Protein AF-A0A3D1X0E1-F1 (afdb_monomer)

Radius of gyration: 19.37 Å; Cα contacts (8 Å, |Δi|>4): 236; chains: 1; bounding box: 52×36×52 Å

Solvent-accessible surface area (backbone atoms only — not comparable to full-atom values): 10976 Å² total; per-residue (Å²): 130,61,68,65,58,47,54,54,48,40,52,52,16,49,46,32,18,60,40,30,81,83,39,43,74,61,50,52,56,52,49,39,41,51,37,27,45,51,51,48,34,49,55,51,28,48,75,73,40,61,73,52,59,61,45,32,46,56,66,24,63,26,64,68,51,52,47,49,57,46,66,62,69,96,44,75,69,57,54,52,49,50,51,51,50,30,50,52,46,26,51,52,43,52,52,36,40,74,77,41,43,73,58,38,52,38,53,39,33,43,58,41,37,22,58,61,58,40,46,50,22,22,53,45,77,45,77,55,60,67,69,60,49,52,51,52,18,52,49,42,3,54,49,48,25,52,45,33,74,76,37,49,69,61,41,49,40,49,52,28,4,44,50,13,10,40,50,32,22,48,50,51,25,66,71,69,72,50,56,70,69,57,33,52,51,40,18,52,53,41,17,52,52,15,34,53,53,39,51,52,55,49,51,54,49,54,51,52,54,33,36,76,69,68,77,41,86,131

Structure (mmCIF, N/CA/C/O backbone):
data_AF-A0A3D1X0E1-F1
#
_entry.id   AF-A0A3D1X0E1-F1
#
loop_
_atom_site.group_PDB
_atom_site.id
_atom_site.type_symbol
_atom_site.label_atom_id
_atom_site.label_alt_id
_atom_site.label_comp_id
_atom_site.label_asym_id
_atom_site.label_entity_id
_atom_site.label_seq_id
_atom_site.pdbx_PDB_ins_code
_atom_site.Cartn_x
_atom_site.Cartn_y
_atom_site.Cartn_z
_atom_site.occupancy
_atom_site.B_iso_or_equiv
_atom_site.auth_seq_id
_atom_site.auth_comp_id
_atom_site.auth_asym_id
_atom_site.auth_atom_id
_atom_site.pdbx_PDB_model_num
ATOM 1 N N . MET A 1 1 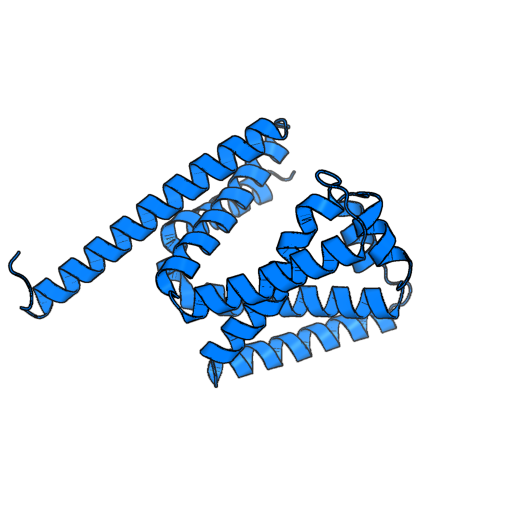? -8.246 -9.915 -18.748 1.00 62.53 1 MET A N 1
ATOM 2 C CA . MET A 1 1 ? -8.246 -10.289 -17.314 1.00 62.53 1 MET A CA 1
ATOM 3 C C . MET A 1 1 ? -9.194 -11.468 -17.136 1.00 62.53 1 MET A C 1
ATOM 5 O O . MET A 1 1 ? -10.255 -11.436 -17.741 1.00 62.53 1 MET A O 1
ATOM 9 N N . ASN A 1 2 ? -8.814 -12.518 -16.399 1.00 84.12 2 ASN A N 1
ATOM 10 C CA . ASN A 1 2 ? -9.685 -13.684 -16.175 1.00 84.12 2 ASN A CA 1
ATOM 11 C C . ASN A 1 2 ? -10.895 -13.271 -15.305 1.00 84.12 2 ASN A C 1
ATOM 13 O O . ASN A 1 2 ? -10.712 -12.559 -14.315 1.00 84.12 2 ASN A O 1
ATOM 17 N N . SER A 1 3 ? -12.112 -13.690 -15.667 1.00 82.44 3 SER A N 1
ATOM 18 C CA . SER A 1 3 ? -13.355 -13.344 -14.955 1.00 82.44 3 SER A CA 1
ATOM 19 C C . SER A 1 3 ? -13.330 -13.777 -13.487 1.00 82.44 3 SER A C 1
ATOM 21 O O . SER A 1 3 ? -13.792 -13.035 -12.624 1.00 82.44 3 SER A O 1
ATOM 23 N N . LEU A 1 4 ? -12.704 -14.916 -13.177 1.00 87.31 4 LEU A N 1
ATOM 24 C CA . LEU A 1 4 ? -12.535 -15.388 -11.799 1.00 87.31 4 LEU A CA 1
ATOM 25 C C . LEU A 1 4 ? -11.660 -14.444 -10.964 1.00 87.31 4 LEU A C 1
ATOM 27 O O . LEU A 1 4 ? -11.978 -14.161 -9.811 1.00 87.31 4 LEU A O 1
ATOM 31 N N . VAL A 1 5 ? -10.588 -13.916 -11.562 1.00 85.00 5 VAL A N 1
ATOM 32 C CA . VAL A 1 5 ? -9.679 -12.963 -10.903 1.00 85.00 5 VAL A CA 1
ATOM 33 C C . VAL A 1 5 ? -10.396 -11.644 -10.632 1.00 85.00 5 VAL A C 1
ATOM 35 O O . VAL A 1 5 ? -10.227 -11.064 -9.563 1.00 85.00 5 VAL A O 1
ATOM 38 N N . MET A 1 6 ? -11.240 -11.194 -11.564 1.00 87.81 6 MET A N 1
ATOM 39 C CA . MET A 1 6 ? -12.059 -10.001 -11.363 1.00 87.81 6 MET A CA 1
ATOM 40 C C . MET A 1 6 ? -13.044 -10.195 -10.207 1.00 87.81 6 MET A C 1
ATOM 42 O O . MET A 1 6 ? -13.054 -9.389 -9.283 1.00 87.81 6 MET A O 1
ATOM 46 N N . ILE A 1 7 ? -13.848 -11.262 -10.233 1.00 88.44 7 ILE A N 1
ATOM 47 C CA . ILE A 1 7 ? -14.892 -11.498 -9.227 1.00 88.44 7 ILE A CA 1
ATOM 48 C C . ILE A 1 7 ? -14.264 -11.672 -7.839 1.00 88.44 7 ILE A C 1
ATOM 50 O O . ILE A 1 7 ? -14.629 -10.957 -6.906 1.00 88.44 7 ILE A O 1
ATOM 54 N N . GLY A 1 8 ? -13.277 -12.563 -7.706 1.00 91.00 8 GLY A N 1
ATOM 55 C CA . GLY A 1 8 ? -12.595 -12.799 -6.432 1.00 91.00 8 GLY A CA 1
ATOM 56 C C . GLY A 1 8 ? -11.844 -11.565 -5.925 1.00 91.00 8 GLY A C 1
ATOM 57 O O . GLY A 1 8 ? -11.897 -11.256 -4.733 1.00 91.00 8 GLY A O 1
ATOM 58 N N . GLY A 1 9 ? -11.203 -10.819 -6.829 1.00 89.75 9 GLY A N 1
ATOM 59 C CA . GLY A 1 9 ? -10.499 -9.583 -6.500 1.00 89.75 9 GLY A CA 1
ATOM 60 C C . GLY A 1 9 ? -11.441 -8.484 -6.014 1.00 89.75 9 GLY A C 1
ATOM 61 O O . GLY A 1 9 ? -11.164 -7.857 -4.997 1.00 89.75 9 GLY A O 1
ATOM 62 N N . VAL A 1 10 ? -12.580 -8.288 -6.683 1.00 91.06 10 VAL A N 1
ATOM 63 C CA . VAL A 1 10 ? -13.582 -7.282 -6.303 1.00 91.06 10 VAL A CA 1
ATOM 64 C C . VAL A 1 10 ? -14.218 -7.630 -4.958 1.00 91.06 10 VAL A C 1
ATOM 66 O O . VAL A 1 10 ? -14.314 -6.759 -4.097 1.00 91.06 10 VAL A O 1
ATOM 69 N N . ILE A 1 11 ? -14.584 -8.897 -4.730 1.00 92.50 11 ILE A N 1
ATOM 70 C CA . ILE A 1 11 ? -15.105 -9.350 -3.429 1.00 92.50 11 ILE A CA 1
ATOM 71 C C . ILE A 1 11 ? -14.081 -9.070 -2.325 1.00 92.50 11 ILE A C 1
ATOM 73 O O . ILE A 1 11 ? -14.414 -8.447 -1.319 1.00 92.50 11 ILE A O 1
ATOM 77 N N . SER A 1 12 ? -12.826 -9.470 -2.533 1.00 91.25 12 SER A N 1
ATOM 78 C CA . SER A 1 12 ? -11.748 -9.247 -1.562 1.00 91.25 12 SER A CA 1
ATOM 79 C C . SER A 1 12 ? -11.523 -7.756 -1.298 1.00 91.25 12 SER A C 1
ATOM 81 O O . SER A 1 12 ? -11.395 -7.343 -0.147 1.00 91.25 12 SER A O 1
ATOM 83 N N . ALA A 1 13 ? -11.543 -6.930 -2.347 1.00 91.31 13 ALA A N 1
ATOM 84 C CA . ALA A 1 13 ? -11.399 -5.484 -2.238 1.00 91.31 13 ALA A CA 1
ATOM 85 C C . ALA A 1 13 ? -12.542 -4.855 -1.428 1.00 91.31 13 ALA A C 1
ATOM 87 O O . ALA A 1 13 ? -12.277 -4.034 -0.554 1.00 91.31 13 ALA A O 1
ATOM 88 N N . TYR A 1 14 ? -13.790 -5.283 -1.645 1.00 91.69 14 TYR A N 1
ATOM 89 C CA . TYR A 1 14 ? -14.939 -4.813 -0.867 1.00 91.69 14 TYR A CA 1
ATOM 90 C C . TYR A 1 14 ? -14.911 -5.277 0.593 1.00 91.69 14 TYR A C 1
ATOM 92 O O . TYR A 1 14 ? -15.284 -4.506 1.480 1.00 91.69 14 TYR A O 1
ATOM 100 N N . LEU A 1 15 ? -14.429 -6.495 0.869 1.00 92.75 15 LEU A N 1
ATOM 101 C CA . LEU A 1 15 ? -14.203 -6.954 2.242 1.00 92.75 15 LEU A CA 1
ATOM 102 C C . LEU A 1 15 ? -13.198 -6.043 2.958 1.00 92.75 15 LEU A C 1
ATOM 104 O O . LEU A 1 15 ? -13.459 -5.610 4.076 1.00 92.75 15 LEU A O 1
ATOM 108 N N . VAL A 1 16 ? -12.088 -5.687 2.309 1.00 90.56 16 VAL A N 1
ATOM 109 C CA . VAL A 1 16 ? -11.113 -4.742 2.880 1.00 90.56 16 VAL A CA 1
ATOM 110 C C . VAL A 1 16 ? -11.715 -3.336 3.019 1.00 90.56 16 VAL A C 1
ATOM 112 O O . VAL A 1 16 ? -11.527 -2.695 4.051 1.00 90.56 16 VAL A O 1
ATOM 115 N N . LEU A 1 17 ? -12.485 -2.881 2.024 1.00 91.44 17 LEU A N 1
ATOM 116 C CA . LEU A 1 17 ? -13.096 -1.549 1.979 1.00 91.44 17 LEU A CA 1
ATOM 117 C C . LEU A 1 17 ? -14.097 -1.304 3.117 1.00 91.44 17 LEU A C 1
ATOM 119 O O . LEU A 1 17 ? -14.119 -0.212 3.680 1.00 91.44 17 LEU A O 1
ATOM 123 N N . PHE A 1 18 ? -14.946 -2.285 3.434 1.00 89.69 18 PHE A N 1
ATOM 124 C CA . PHE A 1 18 ? -16.049 -2.109 4.388 1.00 89.69 18 PHE A CA 1
ATOM 125 C C . PHE A 1 18 ? -15.841 -2.828 5.722 1.00 89.69 18 PHE A C 1
ATOM 127 O O . PHE A 1 18 ? -16.414 -2.421 6.733 1.00 89.69 18 PHE A O 1
ATOM 134 N N . LEU A 1 19 ? -15.032 -3.888 5.749 1.00 87.62 19 LEU A N 1
ATOM 135 C CA . LEU A 1 19 ? -14.786 -4.706 6.940 1.00 87.62 19 LEU A CA 1
ATOM 136 C C . LEU A 1 19 ? -13.322 -4.646 7.399 1.00 87.62 19 LEU A C 1
ATOM 138 O O . LEU A 1 19 ? -12.938 -5.425 8.270 1.00 87.62 19 LEU A O 1
ATOM 142 N N . GLY A 1 20 ? -12.523 -3.707 6.878 1.00 84.12 20 GLY A N 1
ATOM 143 C CA . GLY A 1 20 ? -11.107 -3.536 7.215 1.00 84.12 20 GLY A CA 1
ATOM 144 C C . GLY A 1 20 ? -10.834 -3.526 8.721 1.00 84.12 20 GLY A C 1
ATOM 145 O O . GLY A 1 20 ? -10.052 -4.341 9.205 1.00 84.12 20 GLY A O 1
ATOM 146 N N . LEU A 1 21 ? -11.565 -2.704 9.483 1.00 84.69 21 LEU A N 1
ATOM 147 C CA . LEU A 1 21 ? -11.486 -2.674 10.953 1.00 84.69 21 LEU A CA 1
ATOM 148 C C . LEU A 1 21 ? -11.762 -4.025 11.633 1.00 84.69 21 LEU A C 1
ATOM 150 O O . LEU A 1 21 ? -11.178 -4.327 12.667 1.00 84.69 21 LEU A O 1
ATOM 154 N N . ARG A 1 22 ? -12.668 -4.852 11.095 1.00 85.31 22 ARG A N 1
ATOM 155 C CA . ARG A 1 22 ? -12.980 -6.164 11.696 1.00 85.31 22 ARG A CA 1
ATOM 156 C C . ARG A 1 22 ? -11.883 -7.190 11.432 1.00 85.31 22 ARG A C 1
ATOM 158 O O . ARG A 1 22 ? -11.714 -8.113 12.225 1.00 85.31 22 ARG A O 1
ATOM 165 N N . PHE A 1 23 ? -11.150 -7.025 10.336 1.00 85.94 23 PHE A N 1
ATOM 166 C CA . PHE A 1 23 ? -10.059 -7.906 9.934 1.00 85.94 23 PHE A CA 1
ATOM 167 C C . PHE A 1 23 ? -8.672 -7.363 10.292 1.00 85.94 23 PHE A C 1
ATOM 169 O O . PHE A 1 23 ? -7.686 -7.947 9.853 1.00 85.94 23 PHE A O 1
ATOM 176 N N . GLU A 1 24 ? -8.576 -6.309 11.110 1.00 84.56 24 GLU A N 1
ATOM 177 C CA . GLU A 1 24 ? -7.325 -5.632 11.493 1.00 84.56 24 GLU A CA 1
ATOM 178 C C . GLU A 1 24 ? -6.187 -6.610 11.805 1.00 84.56 24 GLU A C 1
ATOM 180 O O . GLU A 1 24 ? -5.125 -6.551 11.188 1.00 84.56 24 GLU A O 1
ATOM 185 N N . ARG A 1 25 ? -6.442 -7.585 12.687 1.00 81.44 25 ARG A N 1
ATOM 186 C CA . ARG A 1 25 ? -5.437 -8.576 13.087 1.00 81.44 25 ARG A CA 1
ATOM 187 C C . ARG A 1 25 ? -4.908 -9.391 11.905 1.00 81.44 25 ARG A C 1
ATOM 189 O O . ARG A 1 25 ? -3.712 -9.637 11.831 1.00 81.44 25 ARG A O 1
ATOM 196 N N . TYR A 1 26 ? -5.777 -9.814 10.990 1.00 85.88 26 TYR A N 1
ATOM 197 C CA . TYR A 1 26 ? -5.378 -10.586 9.809 1.00 85.88 26 TYR A CA 1
ATOM 198 C C . TYR A 1 26 ? -4.667 -9.703 8.782 1.00 85.88 26 TYR A C 1
ATOM 200 O O . TYR A 1 26 ? -3.650 -10.107 8.219 1.00 85.88 26 TYR A O 1
ATOM 208 N N . LEU A 1 27 ? -5.164 -8.481 8.584 1.00 84.00 27 LEU A N 1
ATOM 209 C CA . LEU A 1 27 ? -4.567 -7.501 7.684 1.00 84.00 27 LEU A CA 1
ATOM 210 C C . LEU A 1 27 ? -3.163 -7.091 8.134 1.00 84.00 27 LEU A C 1
ATOM 212 O O . LEU A 1 27 ? -2.310 -6.891 7.276 1.00 84.00 27 LEU A O 1
ATOM 216 N N . ALA A 1 28 ? -2.892 -7.042 9.441 1.00 84.38 28 ALA A N 1
ATOM 217 C CA . ALA A 1 28 ? -1.556 -6.779 9.967 1.00 84.38 28 ALA A CA 1
ATOM 218 C C . ALA A 1 28 ? -0.544 -7.857 9.535 1.00 84.38 28 ALA A C 1
ATOM 220 O O . ALA A 1 28 ? 0.516 -7.530 9.003 1.00 84.38 28 ALA A O 1
ATOM 221 N N . TYR A 1 29 ? -0.888 -9.146 9.662 1.00 85.81 29 TYR A N 1
ATOM 222 C CA . TYR A 1 29 ? -0.015 -10.233 9.192 1.00 85.81 29 TYR A CA 1
ATOM 223 C C . TYR A 1 29 ? 0.183 -10.201 7.675 1.00 85.81 29 TYR A C 1
ATOM 225 O O . TYR A 1 29 ? 1.308 -10.347 7.199 1.00 85.81 29 TYR A O 1
ATOM 233 N N . VAL A 1 30 ? -0.891 -9.976 6.911 1.00 86.06 30 VAL A N 1
ATOM 234 C CA . VAL A 1 30 ? -0.809 -9.868 5.446 1.00 86.06 30 VAL A CA 1
ATOM 235 C C . VAL A 1 30 ? 0.083 -8.695 5.039 1.00 86.06 30 VAL A C 1
ATOM 237 O O . VAL A 1 30 ? 0.936 -8.855 4.167 1.00 86.06 30 VAL A O 1
ATOM 240 N N . ARG A 1 31 ? -0.059 -7.536 5.694 1.00 85.38 31 ARG A N 1
ATOM 241 C CA . ARG A 1 31 ? 0.767 -6.351 5.435 1.00 85.38 31 ARG A CA 1
ATOM 242 C C . ARG A 1 31 ? 2.246 -6.648 5.672 1.00 85.38 31 ARG A C 1
ATOM 244 O O . ARG A 1 31 ? 3.057 -6.317 4.816 1.00 85.38 31 ARG A O 1
ATOM 251 N N . ILE A 1 32 ? 2.590 -7.324 6.767 1.00 86.25 32 ILE A N 1
ATOM 252 C CA . ILE A 1 32 ? 3.979 -7.690 7.078 1.00 86.25 32 ILE A CA 1
ATOM 253 C C . ILE A 1 32 ? 4.577 -8.593 6.005 1.00 86.25 32 ILE A C 1
ATOM 255 O O . ILE A 1 32 ? 5.697 -8.349 5.565 1.00 86.25 32 ILE A O 1
ATOM 259 N N . VAL A 1 33 ? 3.835 -9.608 5.556 1.00 86.69 33 VAL A N 1
ATOM 260 C CA . VAL A 1 33 ? 4.303 -10.496 4.484 1.00 86.69 33 VAL A CA 1
ATOM 261 C C . VAL A 1 33 ? 4.494 -9.713 3.185 1.00 86.69 33 VAL A C 1
ATOM 263 O O . VAL A 1 33 ? 5.529 -9.848 2.538 1.00 86.69 33 VAL A O 1
ATOM 266 N N . LEU A 1 34 ? 3.547 -8.842 2.824 1.00 86.06 34 LEU A N 1
ATOM 267 C CA . LEU A 1 34 ? 3.666 -7.998 1.631 1.00 86.06 34 LEU A CA 1
ATOM 268 C C . LEU A 1 34 ? 4.882 -7.067 1.700 1.00 86.06 34 LEU A C 1
ATOM 270 O O . LEU A 1 34 ? 5.611 -6.942 0.719 1.00 86.06 34 LEU A O 1
ATOM 274 N N . VAL A 1 35 ? 5.131 -6.450 2.856 1.00 88.19 35 VAL A N 1
ATOM 275 C CA . VAL A 1 35 ? 6.301 -5.590 3.069 1.00 88.19 35 VAL A CA 1
ATOM 276 C C . VAL A 1 35 ? 7.593 -6.388 3.019 1.00 88.19 35 VAL A C 1
ATOM 278 O O . VAL A 1 35 ? 8.542 -5.940 2.385 1.00 88.19 35 VAL A O 1
ATOM 281 N N . ALA A 1 36 ? 7.636 -7.574 3.626 1.00 85.88 36 ALA A N 1
ATOM 282 C CA . ALA A 1 36 ? 8.797 -8.453 3.569 1.00 85.88 36 ALA A CA 1
ATOM 283 C C . ALA A 1 36 ? 9.139 -8.825 2.122 1.00 85.88 36 ALA A C 1
ATOM 285 O O . ALA A 1 36 ? 10.290 -8.685 1.709 1.00 85.88 36 ALA A O 1
ATOM 286 N N . VAL A 1 37 ? 8.140 -9.227 1.331 1.00 85.50 37 VAL A N 1
ATOM 287 C CA . VAL A 1 37 ? 8.308 -9.530 -0.098 1.00 85.50 37 VAL A CA 1
ATOM 288 C C . VAL A 1 37 ? 8.820 -8.300 -0.846 1.00 85.50 37 VAL A C 1
ATOM 290 O O . VAL A 1 37 ? 9.844 -8.375 -1.523 1.00 85.50 37 VAL A O 1
ATOM 293 N N . ALA A 1 38 ? 8.156 -7.153 -0.693 1.00 85.62 38 ALA A N 1
ATOM 294 C CA . ALA A 1 38 ? 8.512 -5.938 -1.415 1.00 85.62 38 ALA A CA 1
ATOM 295 C C . ALA A 1 38 ? 9.916 -5.427 -1.048 1.00 85.62 38 ALA A C 1
ATOM 297 O O . ALA A 1 38 ? 10.705 -5.105 -1.932 1.00 85.62 38 ALA A O 1
ATOM 298 N N . ALA A 1 39 ? 10.263 -5.412 0.241 1.00 85.62 39 ALA A N 1
ATOM 299 C CA . ALA A 1 39 ? 11.582 -5.008 0.714 1.00 85.62 39 ALA A CA 1
ATOM 300 C C . ALA A 1 39 ? 12.676 -5.952 0.202 1.00 85.62 39 ALA A C 1
ATOM 302 O O . ALA A 1 39 ? 13.712 -5.483 -0.262 1.00 85.62 39 ALA A O 1
ATOM 303 N N . THR A 1 40 ? 12.434 -7.268 0.225 1.00 83.81 40 THR A N 1
ATOM 304 C CA . THR A 1 40 ? 13.401 -8.249 -0.288 1.00 83.81 40 THR A CA 1
ATOM 305 C C . THR A 1 40 ? 13.643 -8.037 -1.781 1.00 83.81 40 THR A C 1
ATOM 307 O O . THR A 1 40 ? 14.796 -7.978 -2.201 1.00 83.81 40 THR A O 1
ATOM 310 N N . LEU A 1 41 ? 12.580 -7.841 -2.570 1.00 82.31 41 LEU A N 1
ATOM 311 C CA . LEU A 1 41 ? 12.690 -7.553 -4.003 1.00 82.31 41 LEU A CA 1
ATOM 312 C C . LEU A 1 41 ? 13.478 -6.265 -4.272 1.00 82.31 41 LEU A C 1
ATOM 314 O O . LEU A 1 41 ? 14.356 -6.252 -5.130 1.00 82.31 41 LEU A O 1
ATOM 318 N N . VAL A 1 42 ? 13.212 -5.194 -3.519 1.00 82.81 42 VAL A N 1
ATOM 319 C CA . VAL A 1 42 ? 13.916 -3.913 -3.685 1.00 82.81 42 VAL A CA 1
ATOM 320 C C . VAL A 1 42 ? 15.393 -4.032 -3.315 1.00 82.81 42 VAL A C 1
ATOM 322 O O . VAL A 1 42 ? 16.241 -3.587 -4.082 1.00 82.81 42 VAL A O 1
ATOM 325 N N . VAL A 1 43 ? 15.728 -4.657 -2.183 1.00 83.06 43 VAL A N 1
ATOM 326 C CA . VAL A 1 43 ? 17.127 -4.853 -1.758 1.00 83.06 43 VAL A CA 1
ATOM 327 C C . VAL A 1 43 ? 17.897 -5.675 -2.788 1.00 83.06 43 VAL A C 1
ATOM 329 O O . VAL A 1 43 ? 19.015 -5.320 -3.161 1.00 83.06 43 VAL A O 1
ATOM 332 N N . LEU A 1 44 ? 17.283 -6.744 -3.289 1.00 77.75 44 LEU A N 1
ATOM 333 C CA . LEU A 1 44 ? 17.866 -7.602 -4.313 1.00 77.75 44 LEU A CA 1
ATOM 334 C C . LEU A 1 44 ? 18.080 -6.841 -5.630 1.00 77.75 44 LEU A C 1
ATOM 336 O O . LEU A 1 44 ? 19.137 -6.957 -6.247 1.00 77.75 44 LEU A O 1
ATOM 340 N N . ALA A 1 45 ? 17.115 -6.013 -6.033 1.00 77.25 45 ALA A N 1
ATOM 341 C CA . ALA A 1 45 ? 17.236 -5.181 -7.222 1.00 77.25 45 ALA A CA 1
ATOM 342 C C . ALA A 1 45 ? 18.310 -4.094 -7.074 1.00 77.25 45 ALA A C 1
ATOM 344 O O . ALA A 1 45 ? 19.024 -3.832 -8.038 1.00 77.25 45 ALA A O 1
ATOM 345 N N . ILE A 1 46 ? 18.486 -3.505 -5.885 1.00 81.00 46 ILE A N 1
ATOM 346 C CA . ILE A 1 46 ? 19.592 -2.571 -5.605 1.00 81.00 46 ILE A CA 1
ATOM 347 C C . ILE A 1 46 ? 20.934 -3.294 -5.724 1.00 81.00 46 ILE A C 1
ATOM 349 O O . ILE A 1 46 ? 21.864 -2.759 -6.323 1.00 81.00 46 ILE A O 1
ATOM 353 N N . ALA A 1 47 ? 21.032 -4.510 -5.183 1.00 79.44 47 ALA A N 1
ATOM 354 C CA . ALA A 1 47 ? 22.260 -5.295 -5.231 1.00 79.44 47 ALA A CA 1
ATOM 355 C C . ALA A 1 47 ? 22.647 -5.709 -6.662 1.00 79.44 47 ALA A C 1
ATOM 357 O O . ALA A 1 47 ? 23.833 -5.789 -6.968 1.00 79.44 47 ALA A O 1
ATOM 358 N N . ARG A 1 48 ? 21.661 -5.967 -7.533 1.00 75.88 48 ARG A N 1
ATOM 359 C CA . ARG A 1 48 ? 21.887 -6.463 -8.902 1.00 75.88 48 ARG A CA 1
ATOM 360 C C . ARG A 1 48 ? 21.960 -5.366 -9.953 1.00 75.88 48 ARG A C 1
ATOM 362 O O . ARG A 1 48 ? 22.856 -5.368 -10.786 1.00 75.88 48 ARG A O 1
ATOM 369 N N . ASN A 1 49 ? 21.009 -4.439 -9.915 1.00 76.75 49 ASN A N 1
ATOM 370 C CA . ASN A 1 49 ? 20.789 -3.432 -10.947 1.00 76.75 49 ASN A CA 1
ATOM 371 C C . ASN A 1 49 ? 20.735 -2.017 -10.340 1.00 76.75 49 ASN A C 1
ATOM 373 O O . ASN A 1 49 ? 19.736 -1.306 -10.513 1.00 76.75 49 ASN A O 1
ATOM 377 N N . PRO A 1 50 ? 21.807 -1.561 -9.656 1.00 76.94 50 PRO A N 1
ATOM 378 C CA . PRO A 1 50 ? 21.808 -0.282 -8.944 1.00 76.94 50 PRO A CA 1
ATOM 379 C C . PRO A 1 50 ? 21.558 0.917 -9.870 1.00 76.94 50 PRO A C 1
ATOM 381 O O . PRO A 1 50 ? 20.987 1.915 -9.442 1.00 76.94 50 PRO A O 1
ATOM 384 N N . ALA A 1 51 ? 21.941 0.815 -11.147 1.00 77.12 51 ALA A N 1
ATOM 385 C CA . ALA A 1 51 ? 21.733 1.866 -12.142 1.00 77.12 51 ALA A CA 1
ATOM 386 C C . ALA A 1 51 ? 20.319 1.869 -12.760 1.00 77.12 51 ALA A C 1
ATOM 388 O O . ALA A 1 51 ? 19.860 2.914 -13.219 1.00 77.12 51 ALA A O 1
ATOM 389 N N . ALA A 1 52 ? 19.608 0.733 -12.761 1.00 74.50 52 ALA A N 1
ATOM 390 C CA . ALA A 1 52 ? 18.293 0.625 -13.400 1.00 74.50 52 ALA A CA 1
ATOM 391 C C . ALA A 1 52 ? 17.173 1.229 -12.537 1.00 74.50 52 ALA A C 1
ATOM 393 O O . ALA A 1 52 ? 16.255 1.855 -13.063 1.00 74.50 52 ALA A O 1
ATOM 394 N N . LEU A 1 53 ? 17.263 1.095 -11.210 1.00 73.56 53 LEU A N 1
ATOM 395 C CA . LEU A 1 53 ? 16.241 1.582 -10.273 1.00 73.56 53 LEU A CA 1
ATOM 396 C C . LEU A 1 53 ? 16.027 3.110 -10.320 1.00 73.56 53 LEU A C 1
ATOM 398 O O . LEU A 1 53 ? 14.875 3.540 -10.408 1.00 73.56 53 LEU A O 1
ATOM 402 N N . PRO A 1 54 ? 17.080 3.955 -10.332 1.00 76.75 54 PRO A N 1
ATOM 403 C CA . PRO A 1 54 ? 16.916 5.392 -10.556 1.00 76.75 54 PRO A CA 1
ATOM 404 C C . PRO A 1 54 ? 16.312 5.722 -11.927 1.00 76.75 54 PRO A C 1
ATOM 406 O O . PRO A 1 54 ? 15.562 6.692 -12.051 1.00 76.75 54 PRO A O 1
ATOM 409 N N . GLY A 1 55 ? 16.615 4.912 -12.948 1.00 73.19 55 GLY A N 1
ATOM 410 C CA . GLY A 1 55 ? 16.055 5.045 -14.294 1.00 73.19 55 GLY A CA 1
ATOM 411 C C . GLY A 1 55 ? 14.539 4.854 -14.312 1.00 73.19 55 GLY A C 1
ATOM 412 O O . GLY A 1 55 ? 13.829 5.668 -14.893 1.00 73.19 55 GLY A O 1
ATOM 413 N N . VAL A 1 56 ? 14.026 3.859 -13.584 1.00 77.81 56 VAL A N 1
ATOM 414 C CA . VAL A 1 56 ? 12.577 3.614 -13.441 1.00 77.81 56 VAL A CA 1
ATOM 415 C C . VAL A 1 56 ? 11.856 4.815 -12.819 1.00 77.81 56 VAL A C 1
ATOM 417 O O . VAL A 1 56 ? 10.789 5.205 -13.287 1.00 77.81 56 VAL A O 1
ATOM 420 N N . LEU A 1 57 ? 12.449 5.427 -11.788 1.00 75.81 57 LEU A N 1
ATOM 421 C CA . LEU A 1 57 ? 11.859 6.572 -11.080 1.00 75.81 57 LEU A CA 1
ATOM 422 C C . LEU A 1 57 ? 11.901 7.882 -11.880 1.00 75.81 57 LEU A C 1
ATOM 424 O O . LEU A 1 57 ? 11.127 8.789 -11.589 1.00 75.81 57 LEU A O 1
ATOM 428 N N . THR A 1 58 ? 12.819 8.009 -12.841 1.00 73.88 58 THR A N 1
ATOM 429 C CA . THR A 1 58 ? 13.029 9.251 -13.610 1.00 73.88 58 THR A CA 1
ATOM 430 C C . THR A 1 58 ? 12.403 9.212 -14.996 1.00 73.88 58 THR A C 1
ATOM 432 O O . THR A 1 58 ? 11.935 10.240 -15.481 1.00 73.88 58 THR A O 1
ATOM 435 N N . GLN A 1 59 ? 12.379 8.039 -15.630 1.00 74.31 59 GLN A N 1
ATOM 436 C CA . GLN A 1 59 ? 11.881 7.866 -16.994 1.00 74.31 59 GLN A CA 1
ATOM 437 C C . GLN A 1 59 ? 10.400 7.479 -17.047 1.00 74.31 59 GLN A C 1
ATOM 439 O O . GLN A 1 59 ? 9.820 7.508 -18.128 1.00 74.31 59 GLN A O 1
ATOM 444 N N . GLY A 1 60 ? 9.783 7.128 -15.913 1.00 71.56 60 GLY A N 1
ATOM 445 C CA . GLY A 1 60 ? 8.370 6.751 -15.870 1.00 71.56 60 GLY A CA 1
ATOM 446 C C . GLY A 1 60 ? 8.078 5.507 -16.712 1.00 71.56 60 GLY A C 1
ATOM 447 O O . GLY A 1 60 ? 7.168 5.510 -17.537 1.00 71.56 60 GLY A O 1
ATOM 448 N N . SER A 1 61 ? 8.876 4.448 -16.549 1.00 74.56 61 SER A N 1
ATOM 449 C CA . SER A 1 61 ? 8.807 3.243 -17.393 1.00 74.56 61 SER A CA 1
ATOM 450 C C . SER A 1 61 ? 7.561 2.370 -17.158 1.00 74.56 61 SER A C 1
ATOM 452 O O . SER A 1 61 ? 7.346 1.383 -17.867 1.00 74.56 61 SER A O 1
ATOM 454 N N . GLY A 1 62 ? 6.719 2.734 -16.188 1.00 78.38 62 GLY A N 1
ATOM 455 C CA . GLY A 1 62 ? 5.500 2.028 -15.810 1.00 78.38 62 GLY A CA 1
ATOM 456 C C . GLY A 1 62 ? 5.747 0.896 -14.812 1.00 78.38 62 GLY A C 1
ATOM 457 O O . GLY A 1 62 ? 6.805 0.260 -14.786 1.00 78.38 62 GLY A O 1
ATOM 458 N N . THR A 1 63 ? 4.732 0.593 -13.999 1.00 77.25 63 THR A N 1
ATOM 459 C CA . THR A 1 63 ? 4.806 -0.447 -12.952 1.00 77.25 63 THR A CA 1
ATOM 460 C C . THR A 1 63 ? 5.166 -1.823 -13.491 1.00 77.25 63 THR A C 1
ATOM 462 O O . THR A 1 63 ? 5.843 -2.576 -12.799 1.00 77.25 63 THR A O 1
ATOM 465 N N . ARG A 1 64 ? 4.775 -2.156 -14.727 1.00 78.94 64 ARG A N 1
ATOM 466 C CA . ARG A 1 64 ? 5.153 -3.429 -15.357 1.00 78.94 64 ARG A CA 1
ATOM 467 C C . ARG A 1 64 ? 6.660 -3.525 -15.591 1.00 78.94 64 ARG A C 1
ATOM 469 O O . ARG A 1 64 ? 7.250 -4.519 -15.203 1.00 78.94 64 ARG A O 1
ATOM 476 N N . SER A 1 65 ? 7.280 -2.483 -16.146 1.00 78.19 65 SER A N 1
ATOM 477 C CA . SER A 1 65 ? 8.734 -2.447 -16.351 1.00 78.19 65 SER A CA 1
ATOM 478 C C . SER A 1 65 ? 9.487 -2.466 -15.020 1.00 78.19 65 SER A C 1
ATOM 480 O O . SER A 1 65 ? 10.469 -3.191 -14.879 1.00 78.19 65 SER A O 1
ATOM 482 N N . ALA A 1 66 ? 8.997 -1.725 -14.020 1.00 77.31 66 ALA A N 1
ATOM 483 C CA . ALA A 1 66 ? 9.557 -1.760 -12.672 1.00 77.31 66 ALA A CA 1
ATOM 484 C C . ALA A 1 66 ? 9.507 -3.174 -12.072 1.00 77.31 66 ALA A C 1
ATOM 486 O O . ALA A 1 66 ? 10.486 -3.643 -11.497 1.00 77.31 66 ALA A O 1
ATOM 487 N N . LEU A 1 67 ? 8.379 -3.865 -12.235 1.00 78.81 67 LEU A N 1
ATOM 488 C CA . LEU A 1 67 ? 8.181 -5.221 -11.738 1.00 78.81 67 LEU A CA 1
ATOM 489 C C . LEU A 1 67 ? 9.037 -6.240 -12.498 1.00 78.81 67 LEU A C 1
ATOM 491 O O . LEU A 1 67 ? 9.605 -7.125 -11.869 1.00 78.81 67 LEU A O 1
ATOM 495 N N . ASP A 1 68 ? 9.192 -6.079 -13.812 1.00 81.25 68 ASP A N 1
ATOM 496 C CA . ASP A 1 68 ? 10.089 -6.908 -14.619 1.00 81.25 68 ASP A CA 1
ATOM 497 C C . ASP A 1 68 ? 11.538 -6.766 -14.129 1.00 81.25 68 ASP A C 1
ATOM 499 O O . ASP A 1 68 ? 12.209 -7.774 -13.950 1.00 81.25 68 ASP A O 1
ATOM 503 N N . ILE A 1 69 ? 11.998 -5.550 -13.801 1.00 78.12 69 ILE A N 1
ATOM 504 C CA . ILE A 1 69 ? 13.335 -5.310 -13.221 1.00 78.12 69 ILE A CA 1
ATOM 505 C C . ILE A 1 69 ? 13.469 -5.930 -11.823 1.00 78.12 69 ILE A C 1
ATOM 507 O O . ILE A 1 69 ? 14.517 -6.488 -11.500 1.00 78.12 69 ILE A O 1
ATOM 511 N N . LEU A 1 70 ? 12.424 -5.843 -10.992 1.00 74.88 70 LEU A N 1
ATOM 512 C CA . LEU A 1 70 ? 12.414 -6.422 -9.641 1.00 74.88 70 LEU A CA 1
ATOM 513 C C . LEU A 1 70 ? 12.415 -7.957 -9.660 1.00 74.88 70 LEU A C 1
ATOM 515 O O . LEU A 1 70 ? 12.995 -8.580 -8.773 1.00 74.88 70 LEU A O 1
ATOM 519 N N . LEU A 1 71 ? 11.748 -8.564 -10.642 1.00 76.19 71 LEU A N 1
ATOM 520 C CA . LEU A 1 71 ? 11.659 -10.017 -10.796 1.00 76.19 71 LEU A CA 1
ATOM 521 C C . LEU A 1 71 ? 12.783 -10.597 -11.659 1.00 76.19 71 LEU A C 1
ATOM 523 O O . LEU A 1 71 ? 12.981 -11.815 -11.656 1.00 76.19 71 LEU A O 1
ATOM 527 N N . TYR A 1 72 ? 13.527 -9.751 -12.372 1.00 74.38 72 TYR A N 1
ATOM 528 C CA . TYR A 1 72 ? 14.607 -10.184 -13.243 1.00 74.38 72 TYR A CA 1
ATOM 529 C C . TYR A 1 72 ? 15.664 -10.959 -12.452 1.00 74.38 72 TYR A C 1
ATOM 531 O O . TYR A 1 72 ? 16.334 -10.442 -11.552 1.00 74.38 72 TYR A O 1
ATOM 539 N N . THR A 1 73 ? 15.782 -12.242 -12.781 1.00 66.06 73 THR A N 1
ATOM 540 C CA . THR A 1 73 ? 16.696 -13.167 -12.122 1.00 66.06 73 THR A CA 1
ATOM 541 C C . THR A 1 73 ? 17.292 -14.092 -13.170 1.00 66.06 73 THR A C 1
ATOM 543 O O . THR A 1 73 ? 16.554 -14.815 -13.837 1.00 66.06 73 THR A O 1
ATOM 546 N N . GLU A 1 74 ? 18.616 -14.062 -13.325 1.00 66.25 74 GLU A N 1
ATOM 547 C CA . GLU A 1 74 ? 19.313 -14.807 -14.384 1.00 66.25 74 GLU A CA 1
ATOM 548 C C . GLU A 1 74 ? 19.692 -16.234 -13.944 1.00 66.25 74 GLU A C 1
ATOM 550 O O . GLU A 1 74 ? 19.941 -17.093 -14.788 1.00 66.25 74 GLU A O 1
ATOM 555 N N . GLY A 1 75 ? 19.686 -16.532 -12.634 1.00 71.75 75 GLY A N 1
ATOM 556 C CA . GLY A 1 75 ? 20.119 -17.827 -12.094 1.00 71.75 75 GLY A CA 1
ATOM 557 C C . GLY A 1 75 ? 19.102 -18.550 -11.201 1.00 71.75 75 GLY A C 1
ATOM 558 O O . GLY A 1 75 ? 18.457 -17.958 -10.341 1.00 71.75 75 GLY A O 1
ATOM 559 N N . ALA A 1 76 ? 19.026 -19.881 -11.306 1.00 73.69 76 ALA A N 1
ATOM 560 C CA . ALA A 1 76 ? 18.194 -20.701 -10.414 1.00 73.69 76 ALA A CA 1
ATOM 561 C C . ALA A 1 76 ? 18.588 -20.555 -8.927 1.00 73.69 76 ALA A C 1
ATOM 563 O O . ALA A 1 76 ? 17.723 -20.496 -8.055 1.00 73.69 76 ALA A O 1
ATOM 564 N N . TRP A 1 77 ? 19.889 -20.431 -8.635 1.00 76.12 77 TRP A N 1
ATOM 565 C CA . TRP A 1 77 ? 20.403 -20.203 -7.277 1.00 76.12 77 TRP A CA 1
ATOM 566 C C . TRP A 1 77 ? 19.912 -18.882 -6.673 1.00 76.12 77 TRP A C 1
ATOM 568 O O . TRP A 1 77 ? 19.578 -18.794 -5.494 1.00 76.12 77 TRP A O 1
ATOM 578 N N . GLU A 1 78 ? 19.808 -17.857 -7.506 1.00 72.31 78 GLU A N 1
ATOM 579 C CA . GLU A 1 78 ? 19.348 -16.534 -7.122 1.00 72.31 78 GLU A CA 1
ATOM 580 C C . GLU A 1 78 ? 17.854 -16.494 -6.782 1.00 72.31 78 GLU A C 1
ATOM 582 O O . GLU A 1 78 ? 17.455 -15.772 -5.866 1.00 72.31 78 GLU A O 1
ATOM 587 N N . ILE A 1 79 ? 17.039 -17.291 -7.481 1.00 76.75 79 ILE A N 1
ATOM 588 C CA . ILE A 1 79 ? 15.613 -17.477 -7.170 1.00 76.75 79 ILE A CA 1
ATOM 589 C C . ILE A 1 79 ? 15.465 -18.174 -5.816 1.00 76.75 79 ILE A C 1
ATOM 591 O O . ILE A 1 79 ? 14.655 -17.762 -4.986 1.00 76.75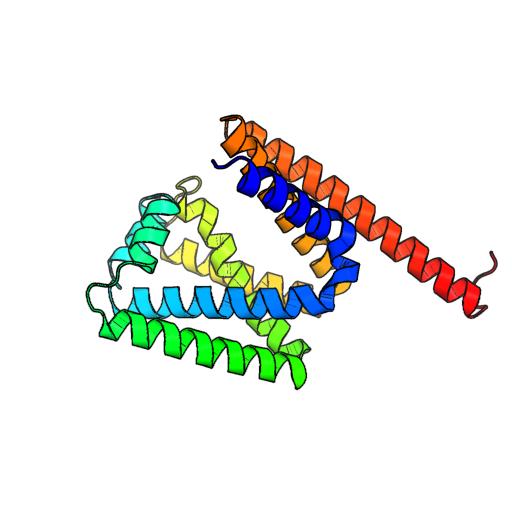 79 ILE A O 1
ATOM 595 N N . VAL A 1 80 ? 16.273 -19.210 -5.566 1.00 81.56 80 VAL A N 1
ATOM 596 C CA . VAL A 1 80 ? 16.277 -19.931 -4.286 1.00 81.56 80 VAL A CA 1
ATOM 597 C C . VAL A 1 80 ? 16.677 -18.998 -3.143 1.00 81.56 80 VAL A C 1
ATOM 599 O O . VAL A 1 80 ? 16.017 -18.983 -2.105 1.00 81.56 80 VAL A O 1
ATOM 602 N N . LEU A 1 81 ? 17.702 -18.170 -3.340 1.00 80.00 81 LEU A N 1
ATOM 603 C CA . LEU A 1 81 ? 18.158 -17.215 -2.332 1.00 80.00 81 LEU A CA 1
ATOM 604 C C . LEU A 1 81 ? 17.099 -16.137 -2.049 1.00 80.00 81 LEU A C 1
ATOM 606 O O . LEU A 1 81 ? 16.848 -15.828 -0.885 1.00 80.00 81 LEU A O 1
ATOM 610 N N . LEU A 1 82 ? 16.413 -15.637 -3.085 1.00 79.38 82 LEU A N 1
ATOM 611 C CA . LEU A 1 82 ? 15.271 -14.729 -2.938 1.00 79.38 82 LEU A CA 1
ATOM 612 C C . LEU A 1 82 ? 14.134 -15.377 -2.136 1.00 79.38 82 LEU A C 1
ATOM 614 O O . LEU A 1 82 ? 13.593 -14.755 -1.220 1.00 79.38 82 LEU A O 1
ATOM 618 N N . ALA A 1 83 ? 13.783 -16.625 -2.451 1.00 82.50 83 ALA A N 1
ATOM 619 C CA . ALA A 1 83 ? 12.735 -17.354 -1.746 1.00 82.50 83 ALA A CA 1
ATOM 620 C C . ALA A 1 83 ? 13.094 -17.558 -0.265 1.00 82.50 83 ALA A C 1
ATOM 622 O O . ALA A 1 83 ? 12.282 -17.253 0.608 1.00 82.50 83 ALA A O 1
ATOM 623 N N . ILE A 1 84 ? 14.323 -17.994 0.032 1.00 86.25 84 ILE A N 1
ATOM 624 C CA . ILE A 1 84 ? 14.801 -18.199 1.408 1.00 86.25 84 ILE A CA 1
ATOM 625 C C . ILE A 1 84 ? 14.823 -16.877 2.181 1.00 86.25 84 ILE A C 1
ATOM 627 O O . ILE A 1 84 ? 14.321 -16.829 3.303 1.00 86.25 84 ILE A O 1
ATOM 631 N N . ALA A 1 85 ? 15.350 -15.800 1.591 1.00 84.75 85 ALA A N 1
ATOM 632 C CA . ALA A 1 85 ? 15.383 -14.484 2.227 1.00 84.75 85 ALA A CA 1
ATOM 633 C C . ALA A 1 85 ? 13.968 -13.969 2.524 1.00 84.75 85 ALA A C 1
ATOM 635 O O . ALA A 1 85 ? 13.690 -13.528 3.637 1.00 84.75 85 ALA A O 1
ATOM 636 N N . THR A 1 86 ? 13.048 -14.113 1.567 1.00 86.44 86 THR A N 1
ATOM 637 C CA . THR A 1 86 ? 11.646 -13.711 1.732 1.00 86.44 86 THR A CA 1
ATOM 638 C C . THR A 1 86 ? 10.971 -14.499 2.853 1.00 86.44 86 THR A C 1
ATOM 640 O O . THR A 1 86 ? 10.284 -13.910 3.689 1.00 86.44 86 THR A O 1
ATOM 643 N N . ILE A 1 87 ? 11.188 -15.819 2.912 1.00 88.06 87 ILE A N 1
ATOM 644 C CA . ILE A 1 87 ? 10.659 -16.680 3.979 1.00 88.06 87 ILE A CA 1
ATOM 645 C C . ILE A 1 87 ? 11.245 -16.271 5.332 1.00 88.06 87 ILE A C 1
ATOM 647 O O . ILE A 1 87 ? 10.491 -16.109 6.289 1.00 88.06 87 ILE A O 1
ATOM 651 N N . ALA A 1 88 ? 12.560 -16.058 5.416 1.00 88.50 88 ALA A N 1
ATOM 652 C CA . ALA A 1 88 ? 13.236 -15.683 6.654 1.00 88.50 88 ALA A CA 1
ATOM 653 C C . ALA A 1 88 ? 12.759 -14.319 7.182 1.00 88.50 88 ALA A C 1
ATOM 655 O O . ALA A 1 88 ? 12.421 -14.202 8.361 1.00 88.50 88 ALA A O 1
ATOM 656 N N . ILE A 1 89 ? 12.663 -13.308 6.312 1.00 87.50 89 ILE A N 1
ATOM 657 C CA . ILE A 1 89 ? 12.185 -11.966 6.676 1.00 87.50 89 ILE A CA 1
ATOM 658 C C . ILE A 1 89 ? 10.698 -12.012 7.045 1.00 87.50 89 ILE A C 1
ATOM 660 O O . ILE A 1 89 ? 10.304 -11.406 8.039 1.00 87.50 89 ILE A O 1
ATOM 664 N N . SER A 1 90 ? 9.878 -12.777 6.317 1.00 87.75 90 SER A N 1
ATOM 665 C CA . SER A 1 90 ? 8.452 -12.940 6.638 1.00 87.75 90 SER A CA 1
ATOM 666 C C . SER A 1 90 ? 8.252 -13.647 7.978 1.00 87.75 90 SER A C 1
ATOM 668 O O . SER A 1 90 ? 7.469 -13.182 8.802 1.00 87.75 90 SER A O 1
ATOM 670 N N . ALA A 1 91 ? 8.987 -14.731 8.241 1.00 88.12 91 ALA A N 1
ATOM 671 C CA . ALA A 1 91 ? 8.942 -15.440 9.517 1.00 88.12 91 ALA A CA 1
ATOM 672 C C . ALA A 1 91 ? 9.403 -14.537 10.671 1.00 88.12 91 ALA A C 1
ATOM 674 O O . ALA A 1 91 ? 8.733 -14.468 11.702 1.00 88.12 91 ALA A O 1
ATOM 675 N N . GLY A 1 92 ? 10.493 -13.788 10.478 1.00 87.06 92 GLY A N 1
ATOM 676 C CA . GLY A 1 92 ? 10.972 -12.790 11.433 1.00 87.06 92 GLY A CA 1
ATOM 677 C C . GLY A 1 92 ? 9.946 -11.685 11.698 1.00 87.06 92 GLY A C 1
ATOM 678 O O . GLY A 1 92 ? 9.684 -11.358 12.854 1.00 87.06 92 GLY A O 1
ATOM 679 N N . GLY A 1 93 ? 9.304 -11.163 10.651 1.00 85.56 93 GLY A N 1
ATOM 680 C CA . GLY A 1 93 ? 8.247 -10.157 10.754 1.00 85.56 93 GLY A CA 1
ATOM 681 C C . GLY A 1 93 ? 7.004 -10.674 11.480 1.00 85.56 93 GLY A C 1
ATOM 682 O O . GLY A 1 93 ? 6.470 -9.990 12.351 1.00 85.56 93 GLY A O 1
ATOM 683 N N . ILE A 1 94 ? 6.571 -11.906 11.195 1.00 88.81 94 ILE A N 1
ATOM 684 C CA . ILE A 1 94 ? 5.451 -12.552 11.896 1.00 88.81 94 ILE A CA 1
ATOM 685 C C . ILE A 1 94 ? 5.794 -12.752 13.378 1.00 88.81 94 ILE A C 1
ATOM 687 O O . ILE A 1 94 ? 4.978 -12.438 14.246 1.00 88.81 94 ILE A O 1
ATOM 691 N N . LEU A 1 95 ? 7.008 -13.219 13.691 1.00 89.81 95 LEU A N 1
ATOM 692 C CA . LEU A 1 95 ? 7.476 -13.339 15.074 1.00 89.81 95 LEU A CA 1
ATOM 693 C C . LEU A 1 95 ? 7.495 -11.975 15.776 1.00 89.81 95 LEU A C 1
ATOM 695 O O . LEU A 1 95 ? 7.033 -11.869 16.916 1.00 89.81 95 LEU A O 1
ATOM 699 N N . LEU A 1 96 ? 7.955 -10.923 15.097 1.00 87.25 96 LEU A N 1
ATOM 700 C CA . LEU A 1 96 ? 7.933 -9.565 15.633 1.00 87.25 96 LEU A CA 1
ATOM 701 C C . LEU A 1 96 ? 6.497 -9.088 15.892 1.00 87.25 96 LEU A C 1
ATOM 703 O O . LEU A 1 96 ? 6.245 -8.535 16.958 1.00 87.25 96 LEU A O 1
ATOM 707 N N . GLN A 1 97 ? 5.540 -9.388 15.008 1.00 87.62 97 GLN A N 1
ATOM 708 C CA . GLN A 1 97 ? 4.122 -9.071 15.227 1.00 87.62 97 GLN A CA 1
ATOM 709 C C . GLN A 1 97 ? 3.562 -9.756 16.476 1.00 87.62 97 GLN A C 1
ATOM 711 O O . GLN A 1 97 ? 2.765 -9.166 17.201 1.00 87.62 97 GLN A O 1
ATOM 716 N N . THR A 1 98 ? 3.987 -10.992 16.762 1.00 86.94 98 THR A N 1
ATOM 717 C CA . THR A 1 98 ? 3.526 -11.711 17.964 1.00 86.94 98 THR A CA 1
ATOM 718 C C . THR A 1 98 ? 4.109 -11.159 19.264 1.00 86.94 98 THR A C 1
ATOM 720 O O . THR A 1 98 ? 3.413 -11.155 20.277 1.00 86.94 98 THR A O 1
ATOM 723 N N . LYS A 1 99 ? 5.363 -10.684 19.256 1.00 86.69 99 LYS A N 1
ATOM 724 C CA . LYS A 1 99 ? 6.063 -10.224 20.470 1.00 86.69 99 LYS A CA 1
ATOM 725 C C . LYS A 1 99 ? 5.964 -8.715 20.701 1.00 86.69 99 LYS A C 1
ATOM 727 O O . LYS A 1 99 ? 5.919 -8.276 21.845 1.00 86.69 99 LYS A O 1
ATOM 732 N N . ALA A 1 100 ? 5.947 -7.928 19.631 1.00 87.50 100 ALA A N 1
ATOM 733 C CA . ALA A 1 100 ? 6.036 -6.472 19.651 1.00 87.50 100 ALA A CA 1
ATOM 734 C C . ALA A 1 100 ? 5.221 -5.843 18.502 1.00 87.50 100 ALA A C 1
ATOM 736 O O . ALA A 1 100 ? 5.764 -5.115 17.671 1.00 87.50 100 ALA A O 1
ATOM 737 N N . HIS A 1 101 ? 3.907 -6.104 18.481 1.00 83.88 101 HIS A N 1
ATOM 738 C CA . HIS A 1 101 ? 2.974 -5.652 17.432 1.00 83.88 101 HIS A CA 1
ATOM 739 C C . HIS A 1 101 ? 3.138 -4.173 17.035 1.00 83.88 101 HIS A C 1
ATOM 741 O O . HIS A 1 101 ? 3.268 -3.873 15.856 1.00 83.88 101 HIS A O 1
ATOM 747 N N . LYS A 1 102 ? 3.261 -3.251 18.003 1.00 82.69 102 LYS A N 1
ATOM 748 C CA . LYS A 1 102 ? 3.421 -1.810 17.715 1.00 82.69 102 LYS A CA 1
ATOM 749 C C . LYS A 1 102 ? 4.676 -1.485 16.902 1.00 82.69 102 LYS A C 1
ATOM 751 O O . LYS A 1 102 ? 4.656 -0.589 16.067 1.00 82.69 102 LYS A O 1
ATOM 756 N N . ILE A 1 103 ? 5.779 -2.190 17.167 1.00 84.06 103 ILE A N 1
ATOM 757 C CA . ILE A 1 103 ? 7.046 -1.979 16.455 1.00 84.06 103 ILE A CA 1
ATOM 758 C C . ILE A 1 103 ? 6.944 -2.582 15.056 1.00 84.06 103 ILE A C 1
ATOM 760 O O . ILE A 1 103 ? 7.334 -1.938 14.087 1.00 84.06 103 ILE A O 1
ATOM 764 N N . ALA A 1 104 ? 6.394 -3.793 14.947 1.00 84.69 104 ALA A N 1
ATOM 765 C CA . ALA A 1 104 ? 6.192 -4.456 13.665 1.00 84.69 104 ALA A CA 1
ATOM 766 C C . ALA A 1 104 ? 5.304 -3.628 12.722 1.00 84.69 104 ALA A C 1
ATOM 768 O O . ALA A 1 104 ? 5.653 -3.450 11.557 1.00 84.69 104 ALA A O 1
ATOM 769 N N . GLU A 1 105 ? 4.216 -3.054 13.232 1.00 85.00 105 GLU A N 1
ATOM 770 C CA . GLU A 1 105 ? 3.324 -2.175 12.471 1.00 85.00 105 GLU A CA 1
ATOM 771 C C . GLU A 1 105 ? 4.008 -0.867 12.052 1.00 85.00 105 GLU A C 1
ATOM 773 O O . GLU A 1 105 ? 3.942 -0.491 10.882 1.00 85.00 105 GLU A O 1
ATOM 778 N N . ALA A 1 106 ? 4.742 -0.215 12.959 1.00 84.25 106 ALA A N 1
ATOM 779 C CA . ALA A 1 106 ? 5.475 1.013 12.647 1.00 84.25 106 ALA A CA 1
ATOM 780 C C . ALA A 1 106 ? 6.560 0.796 11.576 1.00 84.25 106 ALA A C 1
ATOM 782 O O . ALA A 1 106 ? 6.666 1.577 10.631 1.00 84.25 106 ALA A O 1
ATOM 783 N N . VAL A 1 107 ? 7.340 -0.286 11.690 1.00 86.19 107 VAL A N 1
ATOM 784 C CA . VAL A 1 107 ? 8.358 -0.659 10.691 1.00 86.19 107 VAL A CA 1
ATOM 785 C C . VAL A 1 107 ? 7.700 -1.015 9.361 1.00 86.19 107 VAL A C 1
ATOM 787 O O . VAL A 1 107 ? 8.178 -0.602 8.305 1.00 86.19 107 VAL A O 1
ATOM 790 N N . SER A 1 108 ? 6.586 -1.748 9.404 1.00 87.12 108 SER A N 1
ATOM 791 C CA . SER A 1 108 ? 5.827 -2.095 8.207 1.00 87.12 108 SER A CA 1
ATOM 792 C C . SER A 1 108 ? 5.372 -0.846 7.454 1.00 87.12 108 SER A C 1
ATOM 794 O O . SER A 1 108 ? 5.476 -0.810 6.231 1.00 87.12 108 SER A O 1
ATOM 796 N N . ASP A 1 109 ? 4.895 0.183 8.149 1.00 87.56 109 ASP A N 1
ATOM 797 C CA . ASP A 1 109 ? 4.447 1.417 7.502 1.00 87.56 109 ASP A CA 1
ATOM 798 C C . ASP A 1 109 ? 5.599 2.260 6.977 1.00 87.56 109 ASP A C 1
ATOM 800 O O . ASP A 1 109 ? 5.520 2.782 5.861 1.00 87.56 109 ASP A O 1
ATOM 804 N N . LEU A 1 110 ? 6.688 2.336 7.744 1.00 89.25 110 LEU A N 1
ATOM 805 C CA . LEU A 1 110 ? 7.901 3.031 7.334 1.00 89.25 110 LEU A CA 1
ATOM 806 C C . LEU A 1 110 ? 8.463 2.467 6.024 1.00 89.25 110 LEU A C 1
ATOM 808 O O . LEU A 1 110 ? 9.050 3.217 5.256 1.00 89.25 110 LEU A O 1
ATOM 812 N N . LEU A 1 111 ? 8.273 1.172 5.757 1.00 88.81 111 LEU A N 1
ATOM 813 C CA . LEU A 1 111 ? 8.723 0.517 4.527 1.00 88.81 111 LEU A CA 1
ATOM 814 C C . LEU A 1 111 ? 7.663 0.521 3.415 1.00 88.81 111 LEU A C 1
ATOM 816 O O . LEU A 1 111 ? 8.005 0.698 2.247 1.00 88.81 111 LEU A O 1
ATOM 820 N N . LEU A 1 112 ? 6.380 0.346 3.747 1.00 89.31 112 LEU A N 1
ATOM 821 C CA . LEU A 1 112 ? 5.308 0.239 2.753 1.00 89.31 112 LEU A CA 1
ATOM 822 C C . LEU A 1 112 ? 4.984 1.579 2.089 1.00 89.31 112 LEU A C 1
ATOM 824 O O . LEU A 1 112 ? 4.830 1.650 0.870 1.00 89.31 112 LEU A O 1
ATOM 828 N N . PHE A 1 113 ? 4.848 2.645 2.878 1.00 89.44 113 PHE A N 1
ATOM 829 C CA . PHE A 1 113 ? 4.373 3.931 2.368 1.00 89.44 113 PHE A CA 1
ATOM 830 C C . PHE A 1 113 ? 5.349 4.638 1.426 1.00 89.44 113 PHE A C 1
ATOM 832 O O . PHE A 1 113 ? 4.865 5.212 0.451 1.00 89.44 113 PHE A O 1
ATOM 839 N N . PRO A 1 114 ? 6.682 4.559 1.605 1.00 90.62 114 PRO A N 1
ATOM 840 C CA . PRO A 1 114 ? 7.614 5.024 0.584 1.00 90.62 114 PRO A CA 1
ATOM 841 C C . PRO A 1 114 ? 7.412 4.311 -0.755 1.00 90.62 114 PRO A C 1
ATOM 843 O O . PRO A 1 114 ? 7.398 4.961 -1.795 1.00 90.62 114 PRO A O 1
ATOM 846 N N . LEU A 1 115 ? 7.196 2.989 -0.741 1.00 88.06 115 LEU A N 1
ATOM 847 C CA . LEU A 1 115 ? 6.972 2.207 -1.962 1.00 88.06 115 LEU A CA 1
ATOM 848 C C . LEU A 1 115 ? 5.653 2.578 -2.644 1.00 88.06 115 LEU A C 1
ATOM 850 O O . LEU A 1 115 ? 5.611 2.718 -3.863 1.00 88.06 115 LEU A O 1
ATOM 854 N N . LEU A 1 116 ? 4.587 2.800 -1.873 1.00 88.12 116 LEU A N 1
ATOM 855 C CA . LEU A 1 116 ? 3.319 3.294 -2.415 1.00 88.12 116 LEU A CA 1
ATOM 856 C C . LEU A 1 116 ? 3.454 4.719 -2.970 1.00 88.12 116 LEU A C 1
ATOM 858 O O . LEU A 1 116 ? 2.909 5.022 -4.030 1.00 88.12 116 LEU A O 1
ATOM 862 N N . ALA A 1 117 ? 4.221 5.580 -2.298 1.00 88.81 117 ALA A N 1
ATOM 863 C CA . ALA A 1 117 ? 4.515 6.931 -2.763 1.00 88.81 117 ALA A CA 1
ATOM 864 C C . ALA A 1 117 ? 5.366 6.947 -4.043 1.00 88.81 117 ALA A C 1
ATOM 866 O O . ALA A 1 117 ? 5.345 7.944 -4.756 1.00 88.81 117 ALA A O 1
ATOM 867 N N . ALA A 1 118 ? 6.071 5.858 -4.370 1.00 87.12 118 ALA A N 1
ATOM 868 C CA . ALA A 1 118 ? 6.831 5.739 -5.612 1.00 87.12 118 ALA A CA 1
ATOM 869 C C . ALA A 1 118 ? 5.933 5.625 -6.861 1.00 87.12 118 ALA A C 1
ATOM 871 O O . ALA A 1 118 ? 6.366 5.979 -7.956 1.00 87.12 118 ALA A O 1
ATOM 872 N N . ILE A 1 119 ? 4.688 5.147 -6.715 1.00 87.75 119 ILE A N 1
ATOM 873 C CA . ILE A 1 119 ? 3.808 4.781 -7.840 1.00 87.75 119 ILE A CA 1
ATOM 874 C C . ILE A 1 119 ? 3.614 5.924 -8.856 1.00 87.75 119 ILE A C 1
ATOM 876 O O . ILE A 1 119 ? 3.817 5.669 -10.042 1.00 87.75 119 ILE A O 1
ATOM 880 N N . PRO A 1 120 ? 3.290 7.175 -8.463 1.00 85.81 120 PRO A N 1
ATOM 881 C CA . PRO A 1 120 ? 3.094 8.264 -9.425 1.00 85.81 120 PRO A CA 1
ATOM 882 C C . PRO A 1 120 ? 4.347 8.596 -10.247 1.00 85.81 120 PRO A C 1
ATOM 884 O O . PRO A 1 120 ? 4.226 9.059 -11.379 1.00 85.81 120 PRO A O 1
ATOM 887 N N . PHE A 1 121 ? 5.537 8.357 -9.689 1.00 87.44 121 PHE A N 1
ATOM 888 C CA . PHE A 1 121 ? 6.815 8.587 -10.367 1.00 87.44 121 PHE A CA 1
ATOM 889 C C . PHE A 1 121 ? 7.141 7.444 -11.330 1.00 87.44 121 PHE A C 1
ATOM 891 O O . PHE A 1 121 ? 7.494 7.681 -12.481 1.00 87.44 121 PHE A O 1
ATOM 898 N N . VAL A 1 122 ? 6.944 6.198 -10.885 1.00 85.25 122 VAL A N 1
ATOM 899 C CA . VAL A 1 122 ? 7.133 4.996 -11.714 1.00 85.25 122 VAL A CA 1
ATOM 900 C C . VAL A 1 122 ? 6.183 4.990 -12.914 1.00 85.25 122 VAL A C 1
ATOM 902 O O . VAL A 1 122 ? 6.582 4.624 -14.015 1.00 85.25 122 VAL A O 1
ATOM 905 N N . GLU A 1 123 ? 4.935 5.417 -12.723 1.00 83.25 123 GLU A N 1
A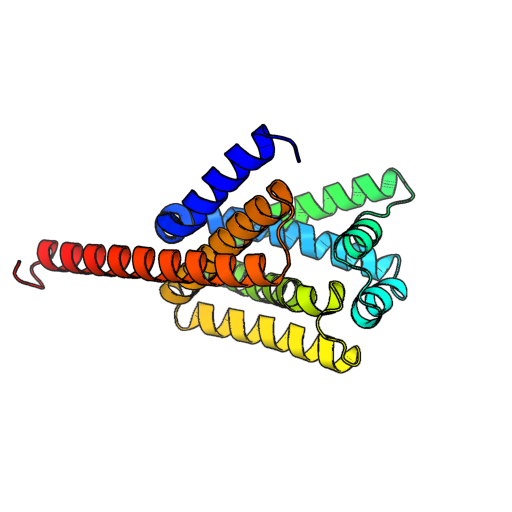TOM 906 C CA . GLU A 1 123 ? 3.940 5.550 -13.796 1.00 83.25 123 GLU A CA 1
ATOM 907 C C . GLU A 1 123 ? 4.147 6.796 -14.677 1.00 83.25 123 GLU A C 1
ATOM 909 O O . GLU A 1 123 ? 3.420 6.986 -15.650 1.00 83.25 123 GLU A O 1
ATOM 914 N N . GLY A 1 124 ? 5.112 7.662 -14.351 1.00 82.44 124 GLY A N 1
ATOM 915 C CA . GLY A 1 124 ? 5.413 8.865 -15.129 1.00 82.44 124 GLY A CA 1
ATOM 916 C C . GLY A 1 124 ? 4.352 9.967 -15.039 1.00 82.44 124 GLY A C 1
ATOM 917 O O . GLY A 1 124 ? 4.357 10.885 -15.855 1.00 82.44 124 GLY A O 1
ATOM 918 N N . TRP A 1 125 ? 3.440 9.912 -14.061 1.00 84.69 125 TRP A N 1
ATOM 919 C CA . TRP A 1 125 ? 2.433 10.963 -13.848 1.00 84.69 125 TRP A CA 1
ATOM 920 C C . TRP A 1 125 ? 3.063 12.254 -13.329 1.00 84.69 125 TRP A C 1
ATOM 922 O O . TRP A 1 125 ? 2.581 13.348 -13.617 1.00 84.69 125 TRP A O 1
ATOM 932 N N . ILE A 1 126 ? 4.129 12.118 -12.539 1.00 84.31 126 ILE A N 1
ATOM 933 C CA . ILE A 1 126 ? 4.903 13.217 -11.967 1.00 84.31 126 ILE A CA 1
ATOM 934 C C . ILE A 1 126 ? 6.379 12.909 -12.212 1.00 84.31 126 ILE A C 1
ATOM 936 O O . ILE A 1 126 ? 6.845 11.828 -11.863 1.00 84.31 126 ILE A O 1
ATOM 940 N N . SER A 1 127 ? 7.124 13.862 -12.775 1.00 84.38 127 SER A N 1
ATOM 941 C CA . SER A 1 127 ? 8.572 13.741 -12.969 1.00 84.38 127 SER A CA 1
ATOM 942 C C . SER A 1 127 ? 9.294 14.790 -12.131 1.00 84.38 127 SER A C 1
ATOM 944 O O . SER A 1 127 ? 9.013 15.985 -12.232 1.00 84.38 127 SER A O 1
ATOM 946 N N . LEU A 1 128 ? 10.193 14.329 -11.265 1.00 85.62 128 LEU A N 1
ATOM 947 C CA . LEU A 1 128 ? 11.028 15.144 -10.385 1.00 85.62 128 LEU A CA 1
ATOM 948 C C . LEU A 1 128 ? 12.455 14.576 -10.372 1.00 85.62 128 LEU A C 1
ATOM 950 O O . LEU A 1 128 ? 12.651 13.395 -10.676 1.00 85.62 128 LEU A O 1
ATOM 954 N N . PRO A 1 129 ? 13.464 15.377 -9.985 1.00 88.38 129 PRO A N 1
ATOM 955 C CA . PRO A 1 129 ? 14.813 14.870 -9.763 1.00 88.38 129 PRO A CA 1
ATOM 956 C C . PRO A 1 129 ? 14.818 13.716 -8.754 1.00 88.38 129 PRO A C 1
ATOM 958 O O . PRO A 1 129 ? 14.145 13.785 -7.724 1.00 88.38 129 PRO A O 1
ATOM 961 N N . THR A 1 130 ? 15.629 12.682 -9.002 1.00 84.44 130 THR A N 1
ATOM 962 C CA . THR A 1 130 ? 15.667 11.454 -8.185 1.00 84.44 130 THR A CA 1
ATOM 963 C C . THR A 1 130 ? 15.839 11.738 -6.694 1.00 84.44 130 THR A C 1
ATOM 965 O O . THR A 1 130 ? 15.174 11.121 -5.869 1.00 84.44 130 THR A O 1
ATOM 968 N N . GLN A 1 131 ? 16.699 12.698 -6.338 1.00 88.38 131 GLN A N 1
ATOM 969 C CA . GLN A 1 131 ? 16.919 13.089 -4.944 1.00 88.38 131 GLN A CA 1
ATOM 970 C C . GLN A 1 131 ? 15.633 13.607 -4.287 1.00 88.38 131 GLN A C 1
ATOM 972 O O . GLN A 1 131 ? 15.294 13.179 -3.187 1.00 88.38 131 GLN A O 1
ATOM 977 N N . THR A 1 132 ? 14.882 14.473 -4.970 1.00 89.75 132 THR A N 1
ATOM 978 C CA . THR A 1 132 ? 13.601 14.997 -4.479 1.00 89.75 132 THR A CA 1
ATOM 979 C C . THR A 1 132 ? 12.569 13.882 -4.335 1.00 89.75 132 THR A C 1
ATOM 981 O O . THR A 1 132 ? 11.886 13.817 -3.316 1.00 89.75 132 THR A O 1
ATOM 984 N N . THR A 1 133 ? 12.496 12.966 -5.304 1.00 88.38 133 THR A N 1
ATOM 985 C CA . THR A 1 133 ? 11.603 11.799 -5.252 1.00 88.38 133 THR A CA 1
ATOM 986 C C . THR A 1 133 ? 11.894 10.917 -4.038 1.00 88.38 133 THR A C 1
ATOM 988 O O . THR A 1 133 ? 10.980 10.587 -3.285 1.00 88.38 133 THR A O 1
ATOM 991 N N . LEU A 1 134 ? 13.168 10.597 -3.784 1.00 88.19 134 LEU A N 1
ATOM 992 C CA . LEU A 1 134 ? 13.577 9.799 -2.623 1.00 88.19 134 LEU A CA 1
ATOM 993 C C . LEU A 1 134 ? 13.260 10.501 -1.296 1.00 88.19 134 LEU A C 1
ATOM 995 O O . LEU A 1 134 ? 12.796 9.852 -0.359 1.00 88.19 134 LEU A O 1
ATOM 999 N N . ILE A 1 135 ? 13.454 11.822 -1.222 1.00 91.88 135 ILE A N 1
ATOM 1000 C CA . ILE A 1 135 ? 13.093 12.617 -0.040 1.00 91.88 135 ILE A CA 1
ATOM 1001 C C . ILE A 1 135 ? 11.578 12.567 0.197 1.00 91.88 135 ILE A C 1
ATOM 1003 O O . ILE A 1 135 ? 11.150 12.312 1.321 1.00 91.88 135 ILE A O 1
ATOM 1007 N N . LEU A 1 136 ? 10.758 12.750 -0.842 1.00 91.81 136 LEU A N 1
ATOM 1008 C CA . LEU A 1 136 ? 9.297 12.679 -0.726 1.00 91.81 136 LEU A CA 1
ATOM 1009 C C . LEU A 1 136 ? 8.821 11.288 -0.292 1.00 91.81 136 LEU A C 1
ATOM 1011 O O . LEU A 1 136 ? 7.961 11.182 0.581 1.00 91.81 136 LEU A O 1
ATOM 1015 N N . MET A 1 137 ? 9.409 10.228 -0.849 1.00 91.06 137 MET A N 1
ATOM 1016 C CA . MET A 1 137 ? 9.130 8.851 -0.440 1.00 91.06 137 MET A CA 1
ATOM 1017 C C . MET A 1 137 ? 9.483 8.621 1.038 1.00 91.06 137 MET A C 1
ATOM 1019 O O . MET A 1 137 ? 8.675 8.062 1.779 1.00 91.06 137 MET A O 1
ATOM 1023 N N . ALA A 1 138 ? 10.649 9.091 1.493 1.00 90.38 138 ALA A N 1
ATOM 1024 C CA . ALA A 1 138 ? 11.060 8.978 2.893 1.00 90.38 138 ALA A CA 1
ATOM 1025 C C . ALA A 1 138 ? 10.117 9.748 3.834 1.00 90.38 138 ALA A C 1
ATOM 1027 O O . ALA A 1 138 ? 9.689 9.211 4.857 1.00 90.38 138 ALA A O 1
ATOM 1028 N N . ILE A 1 139 ? 9.734 10.974 3.461 1.00 93.69 139 ILE A N 1
ATOM 1029 C CA . ILE A 1 139 ? 8.766 11.785 4.212 1.00 93.69 139 ILE A CA 1
ATOM 1030 C C . ILE A 1 139 ? 7.416 11.066 4.300 1.00 93.69 139 ILE A C 1
ATOM 1032 O O . ILE A 1 139 ? 6.829 11.023 5.380 1.00 93.69 139 ILE A O 1
ATOM 1036 N N . ALA A 1 140 ? 6.938 10.461 3.208 1.00 92.50 140 ALA A N 1
ATOM 1037 C CA . ALA A 1 140 ? 5.684 9.711 3.204 1.00 92.50 140 ALA A CA 1
ATOM 1038 C C . ALA A 1 140 ? 5.709 8.541 4.202 1.00 92.50 140 ALA A C 1
ATOM 1040 O O . ALA A 1 140 ? 4.743 8.356 4.940 1.00 92.50 140 ALA A O 1
ATOM 1041 N N . GLY A 1 141 ? 6.821 7.801 4.279 1.00 91.06 141 GLY A N 1
ATOM 1042 C CA . GLY A 1 141 ? 7.000 6.730 5.265 1.00 91.06 141 GLY A CA 1
ATOM 1043 C C . GLY A 1 141 ? 6.992 7.229 6.708 1.00 91.06 141 GLY A C 1
ATOM 1044 O O . GLY A 1 141 ? 6.256 6.701 7.543 1.00 91.06 141 GLY A O 1
ATOM 1045 N N . VAL A 1 142 ? 7.763 8.280 7.003 1.00 92.94 142 VAL A N 1
ATOM 1046 C CA . VAL A 1 142 ? 7.842 8.855 8.357 1.00 92.94 142 VAL A CA 1
ATOM 1047 C C . VAL A 1 142 ? 6.496 9.437 8.792 1.00 92.94 142 VAL A C 1
ATOM 1049 O O . VAL A 1 142 ? 6.066 9.202 9.922 1.00 92.94 142 VAL A O 1
ATOM 1052 N N . LEU A 1 143 ? 5.803 10.155 7.904 1.00 92.44 143 LEU A N 1
ATOM 1053 C CA . LEU A 1 143 ? 4.477 10.703 8.190 1.00 92.44 143 LEU A CA 1
ATOM 1054 C C . LEU A 1 143 ? 3.443 9.599 8.403 1.00 92.44 143 LEU A C 1
ATOM 1056 O O . LEU A 1 143 ? 2.668 9.686 9.352 1.00 92.44 143 LEU A O 1
ATOM 1060 N N . ALA A 1 144 ? 3.436 8.556 7.569 1.00 90.50 144 ALA A N 1
ATOM 1061 C CA . ALA A 1 144 ? 2.519 7.433 7.733 1.00 90.50 144 ALA A CA 1
ATOM 1062 C C . ALA A 1 144 ? 2.714 6.746 9.091 1.00 90.50 144 ALA A C 1
ATOM 1064 O O . ALA A 1 144 ? 1.750 6.580 9.837 1.00 90.50 144 ALA A O 1
ATOM 1065 N N . MET A 1 145 ? 3.967 6.454 9.455 1.00 91.69 145 MET A N 1
ATOM 1066 C CA . MET A 1 145 ? 4.315 5.900 10.763 1.00 91.69 145 MET A CA 1
ATOM 1067 C C . MET A 1 145 ? 3.862 6.822 11.908 1.00 91.69 145 MET A C 1
ATOM 1069 O O . MET A 1 145 ? 3.228 6.364 12.858 1.00 91.69 145 MET A O 1
ATOM 1073 N N . ALA A 1 146 ? 4.143 8.126 11.822 1.00 90.00 146 ALA A N 1
ATOM 1074 C CA . ALA A 1 146 ? 3.766 9.091 12.856 1.00 90.00 146 ALA A CA 1
ATOM 1075 C C . ALA A 1 146 ? 2.241 9.188 13.036 1.00 90.00 146 ALA A C 1
ATOM 1077 O O . ALA A 1 146 ? 1.748 9.222 14.165 1.00 90.00 146 ALA A O 1
ATOM 1078 N N . VAL A 1 147 ? 1.483 9.193 11.935 1.00 90.44 147 VAL A N 1
ATOM 1079 C CA . VAL A 1 147 ? 0.014 9.230 11.970 1.00 90.44 147 VAL A CA 1
ATOM 1080 C C . VAL A 1 147 ? -0.558 7.925 12.517 1.00 90.44 147 VAL A C 1
ATOM 1082 O O . VAL A 1 147 ? -1.488 7.990 13.322 1.00 90.44 147 VAL A O 1
ATOM 1085 N N . HIS A 1 148 ? -0.003 6.764 12.149 1.00 89.31 148 HIS A N 1
ATOM 1086 C CA . HIS A 1 148 ? -0.414 5.484 12.731 1.00 89.31 148 HIS A CA 1
ATOM 1087 C C . HIS A 1 148 ? -0.227 5.506 14.252 1.00 89.31 148 HIS A C 1
ATOM 1089 O O . HIS A 1 148 ? -1.173 5.246 14.992 1.00 89.31 148 HIS A O 1
ATOM 1095 N N . VAL A 1 149 ? 0.949 5.913 14.737 1.00 87.31 149 VAL A N 1
ATOM 1096 C CA . VAL A 1 149 ? 1.223 5.985 16.181 1.00 87.31 149 VAL A CA 1
ATOM 1097 C C . VAL A 1 149 ? 0.271 6.953 16.893 1.00 87.31 149 VAL A C 1
ATOM 1099 O O . VAL A 1 149 ? -0.216 6.643 17.979 1.00 87.31 149 VAL A O 1
ATOM 1102 N N . ALA A 1 150 ? -0.025 8.108 16.291 1.00 89.12 150 ALA A N 1
ATOM 1103 C CA . ALA A 1 150 ? -0.887 9.117 16.903 1.00 89.12 150 ALA A CA 1
ATOM 1104 C C . ALA A 1 150 ? -2.379 8.740 16.889 1.00 89.12 150 ALA A C 1
ATOM 1106 O O . ALA A 1 150 ? -3.103 9.043 17.839 1.00 89.12 150 ALA A O 1
ATOM 1107 N N . LYS A 1 151 ? -2.869 8.135 15.799 1.00 89.69 151 LYS A N 1
ATOM 1108 C CA . LYS A 1 151 ? -4.293 7.828 15.583 1.00 89.69 151 LYS A CA 1
ATOM 1109 C C . LYS A 1 151 ? -4.466 6.482 14.863 1.00 89.69 151 LYS A C 1
ATOM 1111 O O . LYS A 1 151 ? -4.895 6.468 13.706 1.00 89.69 151 LYS A O 1
ATOM 1116 N N . PRO A 1 152 ? -4.215 5.348 15.539 1.00 85.31 152 PRO A N 1
ATOM 1117 C CA . PRO A 1 152 ? -4.129 4.044 14.885 1.00 85.31 152 PRO A CA 1
ATOM 1118 C C . PRO A 1 152 ? -5.430 3.613 14.217 1.00 85.31 152 PRO A C 1
ATOM 1120 O O . PRO A 1 152 ? -5.438 3.230 13.050 1.00 85.31 152 PRO A O 1
ATOM 1123 N N . THR A 1 153 ? -6.562 3.782 14.899 1.00 87.38 153 THR A N 1
ATOM 1124 C CA . THR A 1 153 ? -7.872 3.398 14.361 1.00 87.38 153 THR A CA 1
ATOM 1125 C C . THR A 1 153 ? -8.246 4.225 13.133 1.00 87.38 153 THR A C 1
ATOM 1127 O O . THR A 1 153 ? -8.694 3.679 12.129 1.00 87.38 153 THR A O 1
ATOM 1130 N N . ALA A 1 154 ? -8.026 5.544 13.181 1.00 88.06 154 ALA A N 1
ATOM 1131 C CA . ALA A 1 154 ? -8.294 6.410 12.037 1.00 88.06 154 ALA A CA 1
ATOM 1132 C C . ALA A 1 154 ? -7.368 6.054 10.869 1.00 88.06 154 ALA A C 1
ATOM 1134 O O . ALA A 1 154 ? -7.831 5.891 9.744 1.00 88.06 154 ALA A O 1
ATOM 1135 N N . PHE A 1 155 ? -6.079 5.859 11.135 1.00 89.56 155 PHE A N 1
ATOM 1136 C CA . PHE A 1 155 ? -5.121 5.446 10.119 1.00 89.56 155 PHE A CA 1
ATOM 1137 C C . PHE A 1 155 ? -5.519 4.119 9.457 1.00 89.56 155 PHE A C 1
ATOM 1139 O O . PHE A 1 155 ? -5.512 4.012 8.229 1.00 89.56 155 PHE A O 1
ATOM 1146 N N . LEU A 1 156 ? -5.959 3.126 10.231 1.00 89.44 156 LEU A N 1
ATOM 1147 C CA . LEU A 1 156 ? -6.433 1.857 9.687 1.00 89.44 156 LEU A CA 1
ATOM 1148 C C . LEU A 1 156 ? -7.683 2.030 8.809 1.00 89.44 156 LEU A C 1
ATOM 1150 O O . LEU A 1 156 ? -7.729 1.487 7.703 1.00 89.44 156 LEU A O 1
ATOM 1154 N N . ILE A 1 157 ? -8.673 2.815 9.251 1.00 91.31 157 ILE A N 1
ATOM 1155 C CA . ILE A 1 157 ? -9.884 3.108 8.461 1.00 91.31 157 ILE A CA 1
ATOM 1156 C C . ILE A 1 157 ? -9.500 3.712 7.112 1.00 91.31 157 ILE A C 1
ATOM 1158 O O . ILE A 1 157 ? -9.942 3.234 6.066 1.00 91.31 157 ILE A O 1
ATOM 1162 N N . TRP A 1 158 ? -8.656 4.742 7.133 1.00 91.94 158 TRP A N 1
ATOM 1163 C CA . TRP A 1 158 ? -8.228 5.439 5.927 1.00 91.94 158 TRP A CA 1
ATOM 1164 C C . TRP A 1 158 ? -7.451 4.514 4.995 1.00 91.94 158 TRP A C 1
ATOM 1166 O O . TRP A 1 158 ? -7.763 4.431 3.811 1.00 91.94 158 TRP A O 1
ATOM 1176 N N . THR A 1 159 ? -6.479 3.768 5.516 1.00 90.44 159 THR A N 1
ATOM 1177 C CA . THR A 1 159 ? -5.605 2.930 4.686 1.00 90.44 159 THR A CA 1
ATOM 1178 C C . THR A 1 159 ? -6.327 1.721 4.101 1.00 90.44 159 THR A C 1
ATOM 1180 O O . THR A 1 159 ? -6.131 1.416 2.924 1.00 90.44 159 THR A O 1
ATOM 1183 N N . THR A 1 160 ? -7.207 1.063 4.859 1.00 91.50 160 THR A N 1
ATOM 1184 C CA . THR A 1 160 ? -8.025 -0.051 4.343 1.00 91.50 160 THR A CA 1
ATOM 1185 C C . THR A 1 160 ? -9.054 0.427 3.324 1.00 91.50 160 THR A C 1
ATOM 1187 O O . THR A 1 160 ? -9.206 -0.202 2.278 1.00 91.50 160 THR A O 1
ATOM 1190 N N . SER A 1 161 ? -9.684 1.582 3.556 1.00 92.88 161 SER A N 1
ATOM 1191 C CA . SER A 1 161 ? -10.637 2.170 2.608 1.00 92.88 161 SER A CA 1
ATOM 1192 C C . SER A 1 161 ? -9.959 2.628 1.316 1.00 92.88 161 SER A C 1
ATOM 1194 O O . SER A 1 161 ? -10.455 2.343 0.231 1.00 92.88 161 SER A O 1
ATOM 1196 N N . LEU A 1 162 ? -8.793 3.274 1.406 1.00 92.06 162 LEU A N 1
ATOM 1197 C CA . LEU A 1 162 ? -8.013 3.674 0.231 1.00 92.06 162 LEU A CA 1
ATOM 1198 C C . LEU A 1 162 ? -7.519 2.459 -0.556 1.00 92.06 162 LEU A C 1
ATOM 1200 O O . LEU A 1 162 ? -7.630 2.432 -1.777 1.00 92.06 162 LEU A O 1
ATOM 1204 N N . THR A 1 163 ? -7.016 1.431 0.133 1.00 90.56 163 THR A N 1
ATOM 1205 C CA . THR A 1 163 ? -6.511 0.215 -0.521 1.00 90.56 163 THR A CA 1
ATOM 1206 C C . THR A 1 163 ? -7.646 -0.557 -1.189 1.00 90.56 163 THR A C 1
ATOM 1208 O O . THR A 1 163 ? -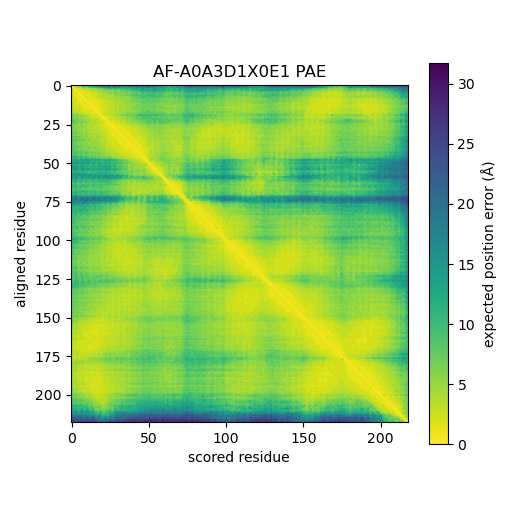7.563 -0.863 -2.375 1.00 90.56 163 THR A O 1
ATOM 1211 N N . GLY A 1 164 ? -8.733 -0.837 -0.462 1.00 90.31 164 GLY A N 1
ATOM 1212 C CA . GLY A 1 164 ? -9.902 -1.521 -1.016 1.00 90.31 164 GLY A CA 1
ATOM 1213 C C . GLY A 1 164 ? -10.529 -0.737 -2.171 1.00 90.31 164 GLY A C 1
ATOM 1214 O O . GLY A 1 164 ? -10.841 -1.316 -3.210 1.00 90.31 164 GLY A O 1
ATOM 1215 N N . GLY A 1 165 ? -10.634 0.587 -2.031 1.00 92.88 165 GLY A N 1
ATOM 1216 C CA . GLY A 1 165 ? -11.195 1.475 -3.047 1.00 92.88 165 GLY A CA 1
ATOM 1217 C C . GLY A 1 165 ? -10.346 1.531 -4.310 1.00 92.88 165 GLY A C 1
ATOM 1218 O O . GLY A 1 165 ? -10.877 1.353 -5.405 1.00 92.88 165 GLY A O 1
ATOM 1219 N N . ALA A 1 166 ? -9.030 1.701 -4.165 1.00 91.38 166 ALA A N 1
ATOM 1220 C CA . ALA A 1 166 ? -8.095 1.719 -5.286 1.00 91.38 166 ALA A CA 1
ATOM 1221 C C . ALA A 1 166 ? -8.030 0.366 -6.003 1.00 91.38 166 ALA A C 1
ATOM 1223 O O . ALA A 1 166 ? -8.055 0.331 -7.230 1.00 91.38 166 ALA A O 1
ATOM 1224 N N . VAL A 1 167 ? -7.999 -0.755 -5.272 1.00 91.06 167 VAL A N 1
ATOM 1225 C CA . VAL A 1 167 ? -7.980 -2.096 -5.883 1.00 91.06 167 VAL A CA 1
ATOM 1226 C C . VAL A 1 167 ? -9.287 -2.376 -6.621 1.00 91.06 167 VAL A C 1
ATOM 1228 O O . VAL A 1 167 ? -9.249 -2.821 -7.767 1.00 91.06 167 VAL A O 1
ATOM 1231 N N . ALA A 1 168 ? -10.442 -2.076 -6.018 1.00 92.25 168 ALA A N 1
ATOM 1232 C CA . ALA A 1 168 ? -11.732 -2.232 -6.686 1.00 92.25 168 ALA A CA 1
ATOM 1233 C C . ALA A 1 168 ? -11.805 -1.364 -7.951 1.00 92.25 168 ALA A C 1
ATOM 1235 O O . ALA A 1 168 ? -12.130 -1.869 -9.027 1.00 92.25 168 ALA A O 1
ATOM 1236 N N . ALA A 1 169 ? -11.440 -0.082 -7.847 1.00 92.75 169 ALA A N 1
ATOM 1237 C CA . ALA A 1 169 ? -11.407 0.834 -8.982 1.00 92.75 169 ALA A CA 1
ATOM 1238 C C . ALA A 1 169 ? -10.462 0.340 -10.084 1.00 92.75 169 ALA A C 1
ATOM 1240 O O . ALA A 1 169 ? -10.846 0.350 -11.249 1.00 92.75 169 ALA A O 1
ATOM 1241 N N . LEU A 1 170 ? -9.269 -0.148 -9.731 1.00 90.12 170 LEU A N 1
ATOM 1242 C CA . LEU A 1 170 ? -8.298 -0.691 -10.679 1.00 90.12 170 LEU A CA 1
ATOM 1243 C C . LEU A 1 170 ? -8.842 -1.927 -11.398 1.00 90.12 170 LEU A C 1
ATOM 1245 O O . LEU A 1 170 ? -8.695 -2.045 -12.612 1.00 90.12 170 LEU A O 1
ATOM 1249 N N . LEU A 1 171 ? -9.492 -2.847 -10.683 1.00 90.62 171 LEU A N 1
ATOM 1250 C CA . LEU A 1 171 ? -10.096 -4.029 -11.300 1.00 90.62 171 LEU A CA 1
ATOM 1251 C C . LEU A 1 171 ? -11.218 -3.637 -12.264 1.00 90.62 171 LEU A C 1
ATOM 1253 O O . LEU A 1 171 ? -11.268 -4.149 -13.382 1.00 90.62 171 LEU A O 1
ATOM 1257 N N . PHE A 1 172 ? -12.078 -2.693 -11.881 1.00 89.75 172 PHE A N 1
ATOM 1258 C CA . PHE A 1 172 ? -13.131 -2.196 -12.763 1.00 89.75 172 PHE A CA 1
ATOM 1259 C C . PHE A 1 172 ? -12.569 -1.496 -13.999 1.00 89.75 172 PHE A C 1
ATOM 1261 O O . PHE A 1 172 ? -12.979 -1.808 -15.117 1.00 89.75 172 PHE A O 1
ATOM 1268 N N . THR A 1 173 ? -11.596 -0.601 -13.838 1.00 88.88 173 THR A N 1
ATOM 1269 C CA . THR A 1 173 ? -11.035 0.134 -14.976 1.00 88.88 173 THR A CA 1
ATOM 1270 C C . THR A 1 173 ? -10.225 -0.752 -15.905 1.00 88.88 173 THR A C 1
ATOM 1272 O O . THR A 1 173 ? -10.288 -0.563 -17.117 1.00 88.88 173 THR A O 1
ATOM 1275 N N . ARG A 1 174 ? -9.535 -1.773 -15.386 1.00 85.38 174 ARG A N 1
ATOM 1276 C CA . ARG A 1 174 ? -8.845 -2.771 -16.217 1.00 85.38 174 ARG A CA 1
ATOM 1277 C C . ARG A 1 174 ? -9.805 -3.728 -16.915 1.00 85.38 174 ARG A C 1
ATOM 1279 O O . ARG A 1 174 ? -9.504 -4.149 -18.026 1.00 85.38 174 ARG A O 1
ATOM 1286 N N . PHE A 1 175 ? -10.929 -4.084 -16.295 1.00 87.94 175 PHE A N 1
ATOM 1287 C CA . PHE A 1 175 ? -11.917 -4.968 -16.917 1.00 87.94 175 PHE A CA 1
ATOM 1288 C C . PHE A 1 175 ? -12.704 -4.267 -18.029 1.00 87.94 175 PHE A C 1
ATOM 1290 O O . PHE A 1 175 ? -12.903 -4.842 -19.094 1.00 87.94 175 PHE A O 1
ATOM 1297 N N . TYR A 1 176 ? -13.108 -3.019 -17.790 1.00 88.00 176 TYR A N 1
ATOM 1298 C CA . TYR A 1 176 ? -13.910 -2.221 -18.720 1.00 88.00 176 TYR A CA 1
ATOM 1299 C C . TYR A 1 176 ? -13.080 -1.289 -19.617 1.00 88.00 176 TYR A C 1
ATOM 1301 O O . TYR A 1 176 ? -13.653 -0.497 -20.356 1.00 88.00 176 TYR A O 1
ATOM 1309 N N . PHE A 1 177 ? -11.745 -1.371 -19.559 1.00 87.38 177 PHE A N 1
ATOM 1310 C CA . PHE A 1 177 ? -10.815 -0.524 -20.322 1.00 87.38 177 PHE A CA 1
ATOM 1311 C C . PHE A 1 177 ? -11.107 0.982 -20.183 1.00 87.38 177 PHE A C 1
ATOM 1313 O O . PHE A 1 177 ? -11.097 1.736 -21.154 1.00 87.38 177 PHE A O 1
ATOM 1320 N N . LEU A 1 178 ? -11.387 1.421 -18.955 1.00 90.00 178 LEU A N 1
ATOM 1321 C CA . LEU A 1 178 ? -11.763 2.802 -18.656 1.00 90.00 178 LEU A CA 1
ATOM 1322 C C . LEU A 1 178 ? -10.525 3.713 -18.550 1.00 90.00 178 LEU A C 1
ATOM 1324 O O . LEU A 1 178 ? -9.461 3.259 -18.118 1.00 90.00 178 LEU A O 1
ATOM 1328 N N . PRO A 1 179 ? -10.652 5.009 -18.894 1.00 90.19 179 PRO A N 1
ATOM 1329 C CA . PRO A 1 179 ? -9.544 5.957 -18.826 1.00 90.19 179 PRO A CA 1
ATOM 1330 C C . PRO A 1 179 ? -9.155 6.305 -17.379 1.00 90.19 179 PRO A C 1
ATOM 1332 O O . PRO A 1 179 ? -9.941 6.153 -16.440 1.00 90.19 179 PRO A O 1
ATOM 1335 N N . LEU A 1 180 ? -7.944 6.847 -17.208 1.00 85.25 180 LEU A N 1
ATOM 1336 C CA . LEU A 1 180 ? -7.350 7.164 -15.900 1.00 85.25 180 LEU A CA 1
ATOM 1337 C C . LEU A 1 180 ? -8.235 8.070 -15.027 1.00 85.25 180 LEU A C 1
ATOM 1339 O O . LEU A 1 180 ? -8.358 7.840 -13.828 1.00 85.25 180 LEU A O 1
ATOM 1343 N N . TRP A 1 181 ? -8.898 9.069 -15.610 1.00 88.88 181 TRP A N 1
ATOM 1344 C CA . TRP A 1 181 ? -9.775 9.973 -14.856 1.00 88.88 181 TRP A CA 1
ATOM 1345 C C . TRP A 1 181 ? -10.955 9.243 -14.204 1.00 88.88 181 TRP A C 1
ATOM 1347 O O . TRP A 1 181 ? -11.343 9.574 -13.085 1.00 88.88 181 TRP A O 1
ATOM 1357 N N . VAL A 1 182 ? -11.480 8.203 -14.862 1.00 91.06 182 VAL A N 1
ATOM 1358 C CA . VAL A 1 182 ? -12.539 7.354 -14.298 1.00 91.06 182 VAL A CA 1
ATOM 1359 C C . VAL A 1 182 ? -11.981 6.499 -13.163 1.00 91.06 182 VAL A C 1
ATOM 1361 O O . VAL A 1 182 ? -12.632 6.372 -12.130 1.00 91.06 182 VAL A O 1
ATOM 1364 N N . PHE A 1 183 ? -10.753 5.988 -13.293 1.00 90.56 183 PHE A N 1
ATOM 1365 C CA . PHE A 1 183 ? -10.068 5.295 -12.197 1.00 90.56 183 PHE A CA 1
ATOM 1366 C C . PHE A 1 183 ? -9.907 6.189 -10.960 1.00 90.56 183 PHE A C 1
ATOM 1368 O O . PHE A 1 183 ? -10.243 5.763 -9.854 1.00 90.56 183 PHE A O 1
ATOM 1375 N N . LEU A 1 184 ? -9.447 7.430 -11.138 1.00 90.50 184 LEU A N 1
ATOM 1376 C CA . LEU A 1 184 ? -9.288 8.387 -10.040 1.00 90.50 184 LEU A CA 1
ATOM 1377 C C . LEU A 1 184 ? -10.639 8.724 -9.393 1.00 90.50 184 LEU A C 1
ATOM 1379 O O . LEU A 1 184 ? -10.758 8.682 -8.168 1.00 90.50 184 LEU A O 1
ATOM 1383 N N . GLY A 1 185 ? -11.671 8.975 -10.207 1.00 93.06 185 GLY A N 1
ATOM 1384 C CA . GLY A 1 185 ? -13.028 9.241 -9.726 1.00 93.06 185 GLY A CA 1
ATOM 1385 C C . GLY A 1 185 ? -13.617 8.071 -8.932 1.00 93.06 185 GLY A C 1
ATOM 1386 O O . GLY A 1 185 ? -14.116 8.264 -7.825 1.00 93.06 185 GLY A O 1
ATOM 1387 N N . MET A 1 186 ? -13.501 6.842 -9.446 1.00 94.12 186 MET A N 1
ATOM 1388 C CA . MET A 1 186 ? -13.964 5.635 -8.751 1.00 94.12 186 MET A CA 1
ATOM 1389 C C . MET A 1 186 ? -13.182 5.378 -7.463 1.00 94.12 186 MET A C 1
ATOM 1391 O O . MET A 1 186 ? -13.784 5.049 -6.443 1.00 94.12 186 MET A O 1
ATOM 1395 N N . THR A 1 187 ? -11.860 5.567 -7.487 1.00 93.88 187 THR A N 1
ATOM 1396 C CA . THR A 1 187 ? -11.014 5.416 -6.296 1.00 93.88 187 THR A CA 1
ATOM 1397 C C . THR A 1 187 ? -11.460 6.381 -5.205 1.00 93.88 187 THR A C 1
ATOM 1399 O O . THR A 1 187 ? -11.649 5.955 -4.066 1.00 93.88 187 THR A O 1
ATOM 1402 N N . ALA A 1 188 ? -11.694 7.653 -5.542 1.00 93.62 188 ALA A N 1
ATOM 1403 C CA . ALA A 1 188 ? -12.182 8.647 -4.592 1.00 93.62 188 ALA A CA 1
ATOM 1404 C C . ALA A 1 188 ? -13.561 8.267 -4.031 1.00 93.62 188 ALA A C 1
ATOM 1406 O O . ALA A 1 188 ? -13.736 8.223 -2.814 1.00 93.62 188 ALA A O 1
ATOM 1407 N N . LEU A 1 189 ? -14.518 7.922 -4.899 1.00 95.50 189 LEU A N 1
ATOM 1408 C CA . LEU A 1 189 ? -15.879 7.556 -4.497 1.00 95.50 189 LEU A CA 1
ATOM 1409 C C . LEU A 1 189 ? -15.909 6.332 -3.574 1.00 95.50 189 LEU A C 1
ATOM 1411 O O . LEU A 1 189 ? -16.523 6.379 -2.505 1.00 95.50 189 LEU A O 1
ATOM 1415 N N . PHE A 1 190 ? -15.228 5.248 -3.952 1.00 95.38 190 PHE A N 1
ATOM 1416 C CA . PHE A 1 190 ? -15.175 4.039 -3.133 1.00 95.38 190 PHE A CA 1
ATOM 1417 C C . PHE A 1 190 ? -14.439 4.276 -1.820 1.00 95.38 190 PHE A C 1
ATOM 1419 O O . PHE A 1 190 ? -14.928 3.851 -0.776 1.00 95.38 190 PHE A O 1
ATOM 1426 N N . SER A 1 191 ? -13.319 5.002 -1.842 1.00 94.31 191 SER A N 1
ATOM 1427 C CA . SER A 1 191 ? -12.557 5.288 -0.623 1.00 94.31 191 SER A CA 1
ATOM 1428 C C . SER A 1 191 ? -13.363 6.136 0.360 1.00 94.31 191 SER A C 1
ATOM 1430 O O . SER A 1 191 ? -13.405 5.804 1.541 1.00 94.31 191 SER A O 1
ATOM 1432 N N . ILE A 1 192 ? -14.056 7.182 -0.107 1.00 94.88 192 ILE A N 1
ATOM 1433 C CA . ILE A 1 192 ? -14.924 8.015 0.744 1.00 94.88 192 ILE A CA 1
ATOM 1434 C C . ILE A 1 192 ? -16.070 7.177 1.318 1.00 94.88 192 ILE A C 1
ATOM 1436 O O . ILE A 1 192 ? -16.3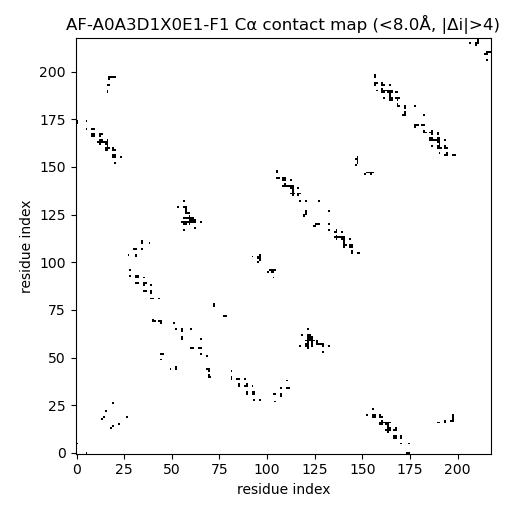35 7.246 2.518 1.00 94.88 192 ILE A O 1
ATOM 1440 N N . SER A 1 193 ? -16.714 6.347 0.491 1.00 93.88 193 SER A N 1
ATOM 1441 C CA . SER A 1 193 ? -17.766 5.430 0.946 1.00 93.88 193 SER A CA 1
ATOM 1442 C C . SER A 1 193 ? -17.261 4.477 2.038 1.00 93.88 193 SER A C 1
ATOM 1444 O O . SER A 1 193 ? -17.912 4.338 3.077 1.00 93.88 193 SER A O 1
ATOM 1446 N N . GLY A 1 194 ? -16.075 3.890 1.851 1.00 91.88 194 GLY A N 1
ATOM 1447 C CA . GLY A 1 194 ? -15.414 3.040 2.843 1.00 91.88 194 GLY A CA 1
ATOM 1448 C C . GLY A 1 194 ? -15.118 3.780 4.148 1.00 91.88 194 GLY A C 1
ATOM 1449 O O . GLY A 1 194 ? -15.506 3.306 5.216 1.00 91.88 194 GLY A O 1
ATOM 1450 N N . ILE A 1 195 ? -14.527 4.980 4.067 1.00 93.75 195 ILE A N 1
ATOM 1451 C CA . ILE A 1 195 ? -14.190 5.807 5.239 1.00 93.75 195 ILE A CA 1
ATOM 1452 C C . ILE A 1 195 ? -15.450 6.122 6.045 1.00 93.75 195 ILE A C 1
ATOM 1454 O O . ILE A 1 195 ? -15.467 5.910 7.259 1.00 93.75 195 ILE A O 1
ATOM 1458 N N . VAL A 1 196 ? -16.511 6.597 5.387 1.00 93.62 196 VAL A N 1
ATOM 1459 C CA . VAL A 1 196 ? -17.777 6.946 6.049 1.00 93.62 196 VAL A CA 1
ATOM 1460 C C . VAL A 1 196 ? -18.401 5.710 6.693 1.00 93.62 196 VAL A C 1
ATOM 1462 O O . VAL A 1 196 ? -18.732 5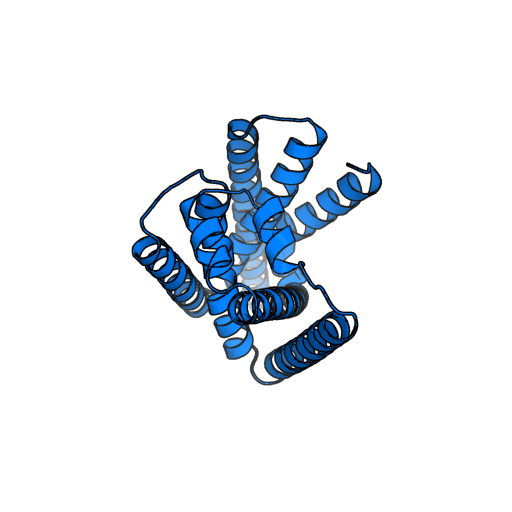.742 7.878 1.00 93.62 196 VAL A O 1
ATOM 1465 N N . SER A 1 197 ? -18.502 4.602 5.955 1.00 93.00 197 SER A N 1
ATOM 1466 C CA . SER A 1 197 ? -19.096 3.357 6.453 1.00 93.00 197 SER A CA 1
ATOM 1467 C C . SER A 1 197 ? -18.350 2.805 7.669 1.00 93.00 197 SER A C 1
ATOM 1469 O O . SER A 1 197 ? -18.967 2.463 8.679 1.00 93.00 197 SER A O 1
ATOM 1471 N N . GLN A 1 198 ? -17.020 2.723 7.597 1.00 92.12 198 GLN A N 1
ATOM 1472 C CA . GLN A 1 198 ? -16.202 2.193 8.686 1.00 92.12 198 GLN A CA 1
ATOM 1473 C C . GLN A 1 198 ? -16.202 3.122 9.909 1.00 92.12 198 GLN A C 1
ATOM 1475 O O . GLN A 1 198 ? -16.285 2.639 11.038 1.00 92.12 198 GLN A O 1
ATOM 1480 N N . THR A 1 199 ? -16.181 4.443 9.702 1.00 91.69 199 THR A N 1
ATOM 1481 C CA . THR A 1 199 ? -16.242 5.428 10.796 1.00 91.69 199 THR A CA 1
ATOM 1482 C C . THR A 1 199 ? -17.585 5.375 11.521 1.00 91.69 199 THR A C 1
ATOM 1484 O O . THR A 1 199 ? -17.616 5.321 12.750 1.00 91.69 199 THR A O 1
ATOM 1487 N N . LEU A 1 200 ? -18.700 5.33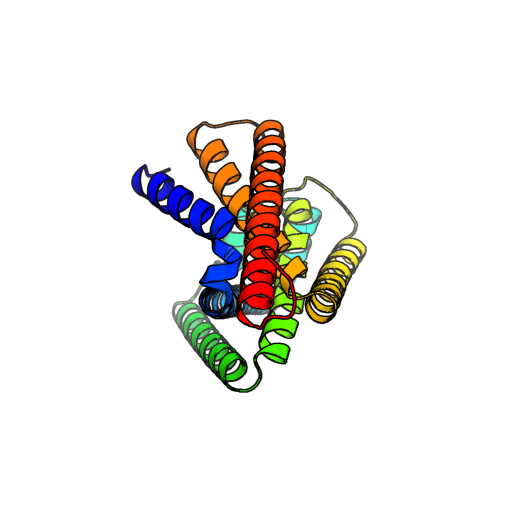2 10.782 1.00 89.94 200 LEU A N 1
ATOM 1488 C CA . LEU A 1 200 ? -20.035 5.187 11.370 1.00 89.94 200 LEU A CA 1
ATOM 1489 C C . LEU A 1 200 ? -20.157 3.868 12.138 1.00 89.94 200 LEU A C 1
ATOM 1491 O O . LEU A 1 200 ? -20.572 3.872 13.294 1.00 89.94 200 LEU A O 1
ATOM 1495 N N . GLY A 1 201 ? -19.721 2.756 11.536 1.00 87.38 201 GLY A N 1
ATOM 1496 C CA . GLY A 1 201 ? -19.735 1.446 12.189 1.00 87.38 201 GLY A CA 1
ATOM 1497 C C . GLY A 1 201 ? -18.902 1.403 13.474 1.00 87.38 201 GLY A C 1
ATOM 1498 O O . GLY A 1 201 ? -19.326 0.801 14.462 1.00 87.38 201 GLY A O 1
ATOM 1499 N N . HIS A 1 202 ? -17.746 2.072 13.492 1.00 88.38 202 HIS A N 1
ATOM 1500 C CA . HIS A 1 202 ? -16.916 2.201 14.688 1.00 88.38 202 HIS A CA 1
ATOM 1501 C C . HIS A 1 202 ? -17.613 3.024 15.781 1.00 88.38 202 HIS A C 1
ATOM 1503 O O . HIS A 1 202 ? -17.717 2.567 16.919 1.00 88.38 202 HIS A O 1
ATOM 1509 N N . ASN A 1 203 ? -18.157 4.193 15.432 1.00 87.81 203 ASN A N 1
ATOM 1510 C CA . ASN A 1 203 ? -18.842 5.070 16.383 1.00 87.81 203 ASN A CA 1
ATOM 1511 C C . ASN A 1 203 ? -20.078 4.401 16.996 1.00 87.81 203 ASN A C 1
ATOM 1513 O O . ASN A 1 203 ? -20.265 4.458 18.211 1.00 87.81 203 ASN A O 1
ATOM 1517 N N . SER A 1 204 ? -20.894 3.717 16.187 1.00 86.19 204 SER A N 1
ATOM 1518 C CA . SER A 1 204 ? -22.054 2.966 16.682 1.00 86.19 204 SER A CA 1
ATOM 1519 C C . SER A 1 204 ? -21.649 1.854 17.649 1.00 86.19 204 SER A C 1
ATOM 1521 O O . SER A 1 204 ? -22.318 1.643 18.659 1.00 86.19 204 SER A O 1
ATOM 1523 N N . ARG A 1 205 ? -20.535 1.161 17.381 1.00 84.62 205 ARG A N 1
ATOM 1524 C CA . ARG A 1 205 ? -20.017 0.128 18.283 1.00 84.62 205 ARG A CA 1
ATOM 1525 C C . ARG A 1 205 ? -19.549 0.720 19.611 1.00 84.62 205 ARG A C 1
ATOM 1527 O O 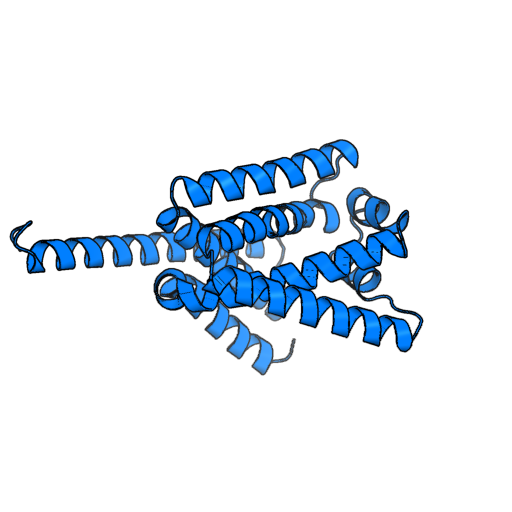. ARG A 1 205 ? -19.929 0.203 20.655 1.00 84.62 205 ARG A O 1
ATOM 1534 N N . MET A 1 206 ? -18.785 1.811 19.570 1.00 84.81 206 MET A N 1
ATOM 1535 C CA . MET A 1 206 ? -18.324 2.507 20.775 1.00 84.81 206 MET A CA 1
ATOM 1536 C C . MET A 1 206 ? -19.498 3.006 21.623 1.00 84.81 206 MET A C 1
ATOM 1538 O O . MET A 1 206 ? -19.486 2.823 22.837 1.00 84.81 206 MET A O 1
ATOM 1542 N N . LYS A 1 207 ? -20.537 3.570 20.989 1.00 82.62 207 LYS A N 1
ATOM 1543 C CA . LYS A 1 207 ? -21.770 3.982 21.675 1.00 82.62 207 LYS A CA 1
ATOM 1544 C C . LYS A 1 207 ? -22.442 2.794 22.370 1.00 82.62 207 LYS A C 1
ATOM 1546 O O . LYS A 1 207 ? -22.735 2.860 23.557 1.00 82.62 207 LYS A O 1
ATOM 1551 N N . ASN A 1 208 ? -22.631 1.680 21.662 1.00 82.50 208 ASN A N 1
ATOM 1552 C CA . ASN A 1 208 ? -23.243 0.482 22.243 1.00 82.50 208 ASN A CA 1
ATOM 1553 C C . ASN A 1 208 ? -22.425 -0.084 23.413 1.00 82.50 208 ASN A C 1
ATOM 1555 O O . ASN A 1 208 ? -23.005 -0.493 24.415 1.00 82.50 208 ASN A O 1
ATOM 1559 N N . GLU A 1 209 ? -21.093 -0.086 23.318 1.00 83.12 209 GLU A N 1
ATOM 1560 C CA . GLU A 1 209 ? -20.221 -0.527 24.413 1.00 83.12 209 GLU A CA 1
ATOM 1561 C C . GLU A 1 209 ? -20.334 0.386 25.646 1.00 83.12 209 GLU A C 1
ATOM 1563 O O . GLU A 1 209 ? -20.337 -0.120 26.767 1.00 83.12 209 GLU A O 1
ATOM 1568 N N . ARG A 1 210 ? -20.492 1.705 25.468 1.00 82.50 210 ARG A N 1
ATOM 1569 C CA . ARG A 1 210 ? -20.740 2.651 26.574 1.00 82.50 210 ARG A CA 1
ATOM 1570 C C . ARG A 1 210 ? -22.107 2.456 27.219 1.00 82.50 210 ARG A C 1
ATOM 1572 O O . ARG A 1 210 ? -22.195 2.446 28.444 1.00 82.50 210 ARG A O 1
ATOM 1579 N N . ILE A 1 211 ? -23.147 2.224 26.414 1.00 82.44 211 ILE A N 1
ATOM 1580 C CA . ILE A 1 211 ? -24.493 1.906 26.916 1.00 82.44 211 ILE A CA 1
ATOM 1581 C C . ILE A 1 211 ? -24.461 0.611 27.738 1.00 82.44 211 ILE A C 1
ATOM 1583 O O . ILE A 1 211 ? -24.980 0.572 28.850 1.00 82.44 211 ILE A O 1
ATOM 1587 N N . MET A 1 212 ? -23.792 -0.440 27.246 1.00 78.94 212 MET A N 1
ATOM 1588 C CA . MET A 1 212 ? -23.652 -1.708 27.982 1.00 78.94 212 MET A CA 1
ATOM 1589 C C . MET A 1 212 ? -22.865 -1.563 29.290 1.00 78.94 212 MET A C 1
ATOM 1591 O O . MET A 1 212 ? -23.104 -2.318 30.229 1.00 78.94 212 MET A O 1
ATOM 1595 N N . LYS A 1 213 ? -21.937 -0.604 29.364 1.00 84.56 213 LYS A N 1
ATOM 1596 C CA . LYS A 1 213 ? -21.188 -0.275 30.586 1.00 84.56 213 LYS A CA 1
ATOM 1597 C C . LYS A 1 213 ? -21.937 0.675 31.528 1.00 84.56 213 LYS A C 1
ATOM 1599 O O . LYS A 1 213 ? -21.437 0.944 32.614 1.00 84.56 213 LYS A O 1
ATOM 1604 N N . GLY A 1 214 ? -23.117 1.165 31.138 1.00 77.44 214 GLY A N 1
ATOM 1605 C CA . GLY A 1 214 ? -23.903 2.126 31.915 1.00 77.44 214 GLY A CA 1
ATOM 1606 C C . GLY A 1 214 ? -23.334 3.550 31.923 1.00 77.44 214 GLY A C 1
ATOM 1607 O O . GLY A 1 214 ? -23.748 4.359 32.746 1.00 77.44 214 GLY A O 1
ATOM 1608 N N . GLU A 1 215 ? -22.389 3.863 31.031 1.00 77.19 215 GLU A N 1
ATOM 1609 C CA . GLU A 1 215 ? -21.761 5.190 30.916 1.00 77.19 215 GLU A CA 1
ATOM 1610 C C . GLU A 1 215 ? -22.628 6.177 30.109 1.00 77.19 215 GLU A C 1
ATOM 1612 O O . GLU A 1 215 ? -22.489 7.389 30.260 1.00 77.19 215 GLU A O 1
ATOM 1617 N N . GLU A 1 216 ? -23.539 5.671 29.269 1.00 67.12 216 GLU A N 1
ATOM 1618 C CA . GLU A 1 216 ? -24.483 6.458 28.463 1.00 67.12 216 GLU A CA 1
ATOM 1619 C C . GLU A 1 216 ? -25.883 5.814 28.503 1.00 67.12 216 GLU A C 1
ATOM 1621 O O . GLU A 1 216 ? -26.018 4.591 28.444 1.00 67.12 216 GLU A O 1
ATOM 1626 N N . SER A 1 217 ? -26.943 6.625 28.596 1.00 53.81 217 SER A N 1
ATOM 1627 C CA . SER A 1 217 ? -28.331 6.157 28.472 1.00 53.81 217 SER A CA 1
ATOM 1628 C C . SER A 1 217 ? -28.719 5.983 26.999 1.00 53.81 217 SER A C 1
ATOM 1630 O O . SER A 1 217 ? -28.296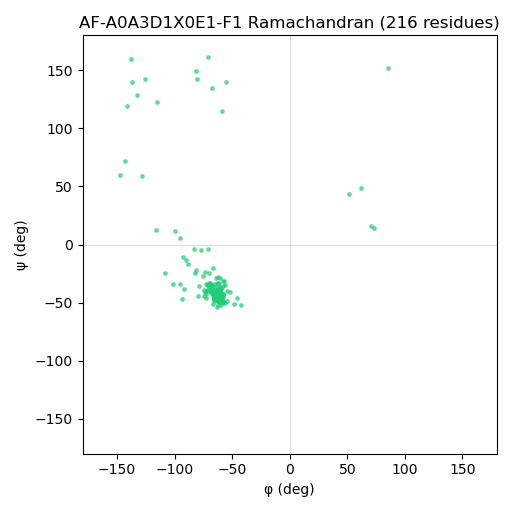 6.779 26.159 1.00 53.81 217 SER A O 1
ATOM 1632 N N . ALA A 1 218 ? -29.508 4.941 26.712 1.00 58.91 218 ALA A N 1
ATOM 1633 C CA . ALA A 1 218 ? -29.933 4.537 25.366 1.00 58.91 218 ALA A CA 1
ATOM 1634 C C . ALA A 1 218 ? -30.587 5.664 24.546 1.00 58.91 218 ALA A C 1
ATOM 1636 O O . ALA A 1 218 ? -31.434 6.389 25.116 1.00 58.91 218 ALA A O 1
#

Sequence (218 aa):
MNSLVMIGGVISAYLVLFLGLRFERYLAYVRIVLVAVAATLVVLAIARNPAALPGVLTQGSGTRSALDILLYTEGAWEIVLLAIATIAISAGGILLQTKAHKIAEAVSDLLLFPLLAAIPFVEGWISLPTQTTLILMAIAGVLAMAVHVAKPTAFLIWTTSLTGGAVAALLFTRFYFLPLWVFLGMTALFSISGIVSQTLGHNSRMKNERIMKGEESA

Foldseek 3Di:
DDPVCLVVLLVVLVCLLQVLVVCVLVVLLVLQLVLLLVVLLVVLLCVPPVPVVLVLLAVLQAPVVVVCSSPDDPDPVSVVVSVVSSVVSSVVLVVCCVVPVLVSSLVSLQRVQLVVLSRCRSNVVDHDRSVVSSVVSNVRSVVLSVCCVVPVLLSSQQVSNLRSQLSNLVSVCVVVVNDPVSSVVSSVVSSVVSSVNSVVVVVVVVVVVCVVVVNDPD

Secondary structure (DSSP, 8-state):
--HHHHHHHHHHHHHHHHHGGGGHHHHHHHHHHHHHHHHHHHHHHHHH-TTHHHHHHHHT-HHHHHHHHHH----HHHHHHHHHHHHHHHHHHHHHHHHHHHHHHHHHHHHHHHHHHTHHHHTTSS---HHHHHHHHHHHHHHHHHHHHH-HHHHHHHHHHHHHHHHHHHHHHHHTT--HHHHHHHHHHHHHHHHHHHHHHHHHHHHHHHHHTTSS--

pLDDT: mean 85.41, std 6.72, range [53.81, 95.5]

Mean predicted aligned error: 6.52 Å